Protein 3QZM (pdb70)

Organism: Staphylococcus aureus (strain N315) (NCBI:txid158879)

Secondary structure (DSSP, 8-state):
-EEEEEEEE-EEEEETTSSSBPGGGGGB-SSEEEEEETTEEEEEEEEESGGGEEEEEEE-TT--EE-EEEEEEETTTTEEEEEEEE-TT--EEEEEEEEEEGGGTEEEEEEEEEEESSPPPP--/-EEEEEEE-EEEEETTSSSBPGGGGGB-SSEEEEEETTEEEEEEEEETGGGEEEEEEE-TT--EE-EEEEEEETTTTEEEEEEEE-TT--EEEEEEEEEEGGGTEEEEEEEEEEESSPPPP--

Solvent-accessible surface area: 13813 Å² total; per-residue (Å²): 162,32,87,17,50,62,68,89,5,50,11,69,0,24,90,102,81,41,87,99,96,9,74,19,17,92,95,6,76,72,75,7,75,0,26,26,62,73,112,121,15,47,0,30,2,32,0,40,58,2,59,49,9,95,63,35,112,3,41,9,78,121,120,112,149,15,70,41,67,24,28,35,29,44,135,205,54,49,23,31,24,0,24,0,33,9,99,51,50,39,99,22,0,37,0,102,6,29,26,26,25,84,176,121,140,68,91,79,160,89,48,7,42,0,44,2,132,90,40,4,30,108,10,124,60,106,14,41,54,67,93,4,47,11,67,0,24,107,103,81,50,82,115,96,9,76,18,16,88,91,4,76,74,75,8,87,0,15,43,51,86,120,119,22,36,0,31,2,34,0,37,51,15,58,53,17,104,61,26,100,3,47,9,78,121,119,113,147,15,73,50,79,24,57,42,16,57,180,207,62,37,18,30,16,0,16,0,36,8,99,51,41,41,142,32,0,35,0,101,6,30,27,23,20,87,148,117,144,67,94,78,163,90,49,8,41,0,49,15,138,94,38,4,30,108,11,130

Radius of gyration: 20.54 Å; Cα contacts (8 Å, |Δi|>4): 642; chains: 2; bounding box: 51×28×54 Å

B-factor: mean 12.58, std 7.39, range [4.77, 62.65]

Foldse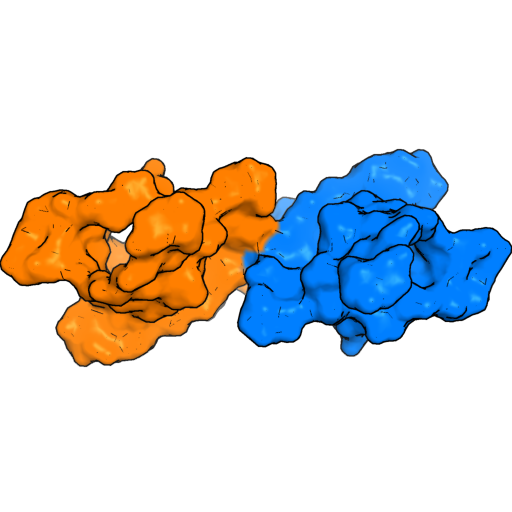ek 3Di:
DKDKDKDWWAKFKAAPPDRHGDPQRVQKDPDWMWMDMRNWIWTKIKGHLQVFWPDKWKAAPVRHGWDKDWPDCDVVRNMTIMITTDDFFGFKIWMWTWTADPVVRDTDIGIIMMGIPGTRHDDD/DDKDKDWWAKFKAAPPDRHGDPQRVQKDPTWMWMQDPNWIWTKIKGFLLVFFPDKWKAAPVRHTWDKDWDDQDPVRNMTIIITTDDFFGFKIKMWTWTDDPVVPDTDIGIIMMGIPGTRHDDD

InterPro domains:
  IPR006635 NEAT domain [PF05031] (62-177)
  IPR006635 NEAT domain [PS50978] (62-184)
  IPR006635 NEAT domain [SM00725] (62-184)
  IPR006635 NEAT domain [cd06920] (69-180)
  IPR019931 LPXTG cell wall anchor motif [PF00746] (306-349)
  IPR019931 LPXTG cell wall anchor motif [PS50847] (313-350)
  IPR037250 NEAT domain superfamily [G3DSA:2.60.40.1850] (63-188)
  IPR037250 NEAT domain superfamily [SSF158911] (56-190)
  IPR050436 Iron-regulated surface determinant protein A [PTHR37824] (59-348)

CATH classification: 2.60.40.1850

Structure (mmCIF, N/CA/C/O backbone):
data_3QZM
#
_entry.id   3QZM
#
_cell.length_a   52.490
_cell.length_b   51.760
_cell.length_c   55.690
_cell.angle_alpha   90.000
_cell.angle_beta   91.940
_cell.angle_gamma   90.000
#
_symmetry.space_group_name_H-M   'P 1 21 1'
#
loop_
_entity.id
_entity.type
_entity.pdbx_description
1 polymer 'Iron-regulated surface determinant protein A'
2 non-polymer 'PROTOPORPHYRIN IX CONTAINING FE'
3 non-polymer 'SULFATE ION'
4 non-polymer GLYCEROL
5 water water
#
loop_
_atom_site.group_PDB
_atom_site.id
_atom_site.type_symbol
_atom_site.label_atom_id
_atom_site.label_alt_id
_atom_site.label_comp_id
_atom_site.label_asym_id
_atom_site.label_entity_id
_atom_site.label_seq_id
_atom_site.pdbx_PDB_ins_code
_atom_site.Cartn_x
_atom_site.Cartn_y
_atom_site.Cartn_z
_atom_site.occupancy
_atom_site.B_iso_or_equiv
_atom_site.auth_seq_id
_atom_site.auth_comp_id
_atom_site.auth_asym_id
_atom_site.auth_atom_id
_atom_site.pdbx_PDB_model_num
ATOM 1 N N A MET A 1 4 ? 3.090 -3.729 -0.440 0.50 28.90 61 MET A N 1
ATOM 2 N N B MET A 1 4 ? 3.312 -3.996 -0.109 0.50 28.88 61 MET A N 1
ATOM 3 C CA A MET A 1 4 ? 2.393 -2.411 -0.398 0.50 29.00 61 MET A CA 1
ATOM 4 C CA B MET A 1 4 ? 2.748 -2.615 -0.145 0.50 29.04 61 MET A CA 1
ATOM 5 C C A MET A 1 4 ? 1.855 -2.078 0.992 0.50 28.41 61 MET A C 1
ATOM 6 C C B MET A 1 4 ? 2.235 -2.233 1.234 0.50 28.33 61 MET A C 1
ATOM 7 O O A MET A 1 4 ? 1.066 -2.846 1.549 0.50 28.85 61 MET A O 1
ATOM 8 O O B MET A 1 4 ? 1.807 -3.097 2.002 0.50 28.56 61 MET A O 1
ATOM 17 N N . SER A 1 5 ? 2.289 -0.941 1.545 1.00 27.45 62 SER A N 1
ATOM 18 C CA . SER A 1 5 ? 1.753 -0.428 2.812 1.00 26.53 62 SER A CA 1
ATOM 19 C C . SER A 1 5 ? 1.365 1.044 2.711 1.00 24.81 62 SER A C 1
ATOM 20 O O . SER A 1 5 ? 1.826 1.767 1.822 1.00 24.37 62 SER A O 1
ATOM 23 N N . GLN A 1 6 ? 0.509 1.488 3.625 1.00 23.22 63 GLN A N 1
ATOM 24 C CA . GLN A 1 6 ? 0.079 2.874 3.650 1.00 22.86 63 GLN A CA 1
ATOM 25 C C . GLN A 1 6 ? 0.237 3.369 5.072 1.00 20.77 63 GLN A C 1
ATOM 26 O O . GLN A 1 6 ? 0.031 2.601 6.018 1.00 21.46 63 GLN A O 1
ATOM 32 N N . ALA A 1 7 ? 0.598 4.639 5.215 1.00 19.86 64 ALA A N 1
ATOM 33 C CA . ALA A 1 7 ? 0.724 5.274 6.512 1.00 19.22 64 ALA A CA 1
ATOM 34 C C . ALA A 1 7 ? 0.104 6.652 6.478 1.00 19.21 64 ALA A C 1
ATOM 35 O O . ALA A 1 7 ? 0.203 7.363 5.479 1.00 20.06 64 ALA A O 1
ATOM 37 N N . THR A 1 8 ? -0.492 7.028 7.599 1.00 17.90 65 THR A N 1
ATOM 38 C CA . THR A 1 8 ? -1.141 8.322 7.784 1.00 17.98 65 THR A CA 1
ATOM 39 C C . THR A 1 8 ? -0.763 8.769 9.198 1.00 16.40 65 THR A C 1
ATOM 40 O O . THR A 1 8 ? -0.639 7.942 10.104 1.00 17.03 65 THR A O 1
ATOM 44 N N . SER A 1 9 ? -0.572 10.065 9.413 1.00 14.66 66 SER A N 1
ATOM 45 C CA . SER A 1 9 ? -0.305 10.545 10.766 1.00 14.96 66 SER A CA 1
ATOM 46 C C . SER A 1 9 ? -0.920 11.901 10.998 1.00 13.87 66 SER A C 1
ATOM 47 O O . SER A 1 9 ? -1.157 12.677 10.043 1.00 16.72 66 SER A O 1
ATOM 50 N N . GLN A 1 10 ? -1.135 12.226 12.270 1.00 13.53 67 GLN A N 1
ATOM 51 C CA . GLN A 1 10 ? -1.461 13.594 12.634 1.00 13.97 67 GLN A CA 1
ATOM 52 C C . GLN A 1 10 ? -1.068 13.851 14.064 1.00 11.48 67 GLN A C 1
ATOM 53 O O . GLN A 1 10 ? -0.895 12.919 14.850 1.00 11.29 67 GLN A O 1
ATOM 59 N N . PRO A 1 11 ? -0.912 15.130 14.411 1.00 10.80 68 PRO A N 1
ATOM 60 C CA . PRO A 1 11 ? -0.526 15.435 15.799 1.00 10.07 68 PRO A CA 1
ATOM 61 C C . PRO A 1 11 ? -1.609 15.047 16.790 1.00 9.58 68 PRO A C 1
ATOM 62 O O . PRO A 1 11 ? -2.810 15.060 16.463 1.00 10.78 68 PRO A O 1
ATOM 66 N N . ILE A 1 12 ? -1.199 14.721 18.010 1.00 9.02 69 ILE A N 1
ATOM 67 C CA . ILE A 1 12 ? -2.150 14.597 19.113 1.00 9.08 69 ILE A CA 1
ATOM 68 C C . ILE A 1 12 ? -1.446 15.085 20.351 1.00 9.22 69 ILE A C 1
ATOM 69 O O . ILE A 1 12 ? -0.347 14.629 20.679 1.00 11.31 69 ILE A O 1
ATOM 74 N N . ASN A 1 13 ? -2.071 16.014 21.036 1.00 8.87 70 ASN A N 1
ATOM 75 C CA . ASN A 1 13 ? -1.457 16.503 22.273 1.00 8.85 70 ASN A CA 1
ATOM 76 C C . ASN A 1 13 ? -1.944 15.683 23.452 1.00 7.53 70 ASN A C 1
ATOM 77 O O . ASN A 1 13 ? -2.856 14.841 23.351 1.00 8.25 70 ASN A O 1
ATOM 82 N N . PHE A 1 14 ? -1.260 15.871 24.574 1.00 6.26 71 PHE A N 1
ATOM 83 C CA . PHE A 1 14 ? -1.486 15.034 25.726 1.00 5.33 71 PHE A CA 1
ATOM 84 C C . PHE A 1 14 ? -0.927 15.732 26.938 1.00 5.35 71 PHE A C 1
ATOM 85 O O . PHE A 1 14 ? -0.103 16.651 26.848 1.00 6.08 71 PHE A O 1
ATOM 93 N N . GLN A 1 15 ? -1.342 15.260 28.115 1.00 6.17 72 GLN A N 1
ATOM 94 C CA . GLN A 1 15 ? -0.730 15.665 29.385 1.00 5.98 72 GLN A CA 1
ATOM 95 C C . GLN A 1 15 ? -0.568 14.433 30.262 1.00 5.34 72 GLN A C 1
ATOM 96 O O . GLN A 1 15 ? -1.538 13.707 30.491 1.00 6.63 72 GLN A O 1
ATOM 102 N N . VAL A 1 16 ? 0.628 14.258 30.801 1.00 5.50 73 VAL A N 1
ATOM 103 C CA . VAL A 1 16 ? 0.860 13.226 31.813 1.00 5.67 73 VAL A CA 1
ATOM 104 C C . VAL A 1 16 ? 0.504 13.780 33.167 1.00 5.16 73 VAL A C 1
ATOM 105 O O . V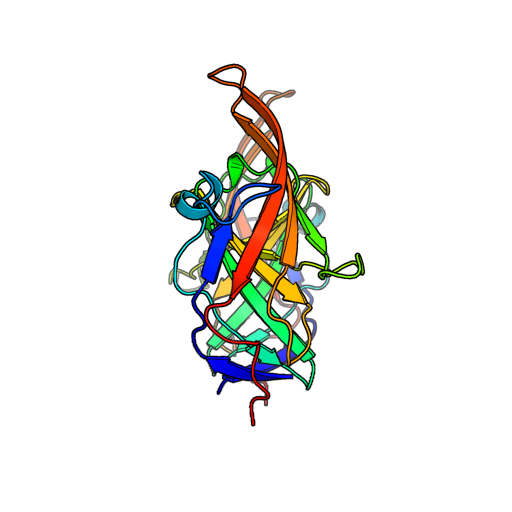AL A 1 16 ? 0.948 14.891 33.529 1.00 6.02 73 VAL A O 1
ATOM 109 N N . GLN A 1 17 ? -0.302 13.019 33.893 1.00 5.97 74 GLN A N 1
ATOM 110 C CA . GLN A 1 17 ? -0.865 13.416 35.167 1.00 5.99 74 GLN A CA 1
ATOM 111 C C . GLN A 1 17 ? -0.449 12.440 36.259 1.00 6.68 74 GLN A C 1
ATOM 112 O O . GLN A 1 17 ? -0.127 11.265 36.018 1.00 6.73 74 GLN A O 1
ATOM 118 N N . LYS A 1 18 ? -0.500 12.937 37.494 1.00 7.56 75 LYS A N 1
ATOM 119 C CA . LYS A 1 18 ? -0.050 12.190 38.663 1.00 7.73 75 LYS A CA 1
ATOM 120 C C . LYS A 1 18 ? -0.938 11.025 38.985 1.00 8.55 75 LYS A C 1
ATOM 121 O O . LYS A 1 18 ? -2.149 11.078 38.798 1.00 9.39 75 LYS A O 1
ATOM 127 N N . ASP A 1 19 ? -0.333 9.974 39.533 1.00 9.22 76 ASP A N 1
ATOM 128 C CA . ASP A 1 19 ? -1.145 8.847 39.995 1.00 10.31 76 ASP A CA 1
ATOM 129 C C . ASP A 1 19 ? -2.161 9.347 41.035 1.00 11.71 76 ASP A C 1
ATOM 130 O O . ASP A 1 19 ? -1.799 10.021 42.012 1.00 14.11 76 ASP A O 1
ATOM 135 N N . GLY A 1 20 ? -3.437 9.043 40.811 1.00 12.86 77 GLY A N 1
ATOM 136 C CA . GLY A 1 20 ? -4.483 9.344 41.793 1.00 15.11 77 GLY A CA 1
ATOM 137 C C . GLY A 1 20 ? -5.067 10.732 41.672 1.00 14.49 77 GLY A C 1
ATOM 138 O O . GLY A 1 20 ? -5.913 11.089 42.471 1.00 17.06 77 GLY A O 1
ATOM 139 N N . SER A 1 21 ? -4.631 11.538 40.700 1.00 13.98 78 SER A N 1
ATOM 140 C CA . SER A 1 21 ? -5.246 12.869 40.522 1.00 13.89 78 SER A CA 1
ATOM 141 C C . SER A 1 21 ? -5.165 13.325 39.083 1.00 12.30 78 SER A C 1
ATOM 142 O O . SER A 1 21 ? -4.636 12.627 38.228 1.00 13.25 78 SER A O 1
ATOM 145 N N A SER A 1 22 ? -5.669 14.516 38.823 0.50 11.68 79 SER A N 1
ATOM 146 N N B SER A 1 22 ? -5.746 14.481 38.798 0.50 12.08 79 SER A N 1
ATOM 147 C CA A SER A 1 22 ? -5.469 15.144 37.537 0.50 11.22 79 SER A CA 1
ATOM 148 C CA B SER A 1 22 ? -5.770 15.056 37.454 0.50 12.02 79 SER A CA 1
ATOM 149 C C A SER A 1 22 ? -4.328 16.148 37.530 0.50 10.02 79 SER A C 1
ATOM 150 C C B SER A 1 22 ? -4.676 16.100 37.273 0.50 10.74 79 SER A C 1
ATOM 151 O O A SER A 1 22 ? -4.122 16.793 36.500 0.50 9.44 79 SER A O 1
ATOM 152 O O B SER A 1 22 ? -4.565 16.740 36.226 0.50 11.43 79 SER A O 1
ATOM 157 N N A GLU A 1 23 ? -3.572 16.299 38.629 0.60 10.01 80 GLU A N 1
ATOM 158 N N B GLU A 1 23 ? -3.871 16.290 38.316 0.40 9.71 80 GLU A N 1
ATOM 159 C CA A GLU A 1 23 ? -2.477 17.264 38.612 0.60 10.74 80 GLU A CA 1
ATOM 160 C CA B GLU A 1 23 ? -2.789 17.281 38.310 0.40 9.10 80 GLU A CA 1
ATOM 161 C C A GLU A 1 23 ? -1.464 16.850 37.539 0.60 9.27 80 GLU A C 1
ATOM 162 C C B GLU A 1 23 ? -1.618 16.854 37.408 0.40 8.46 80 GLU A C 1
ATOM 163 O O A GLU A 1 23 ? -1.188 15.667 37.354 0.60 8.74 80 GLU A O 1
ATOM 164 O O B GLU A 1 23 ? -1.351 15.665 37.267 0.40 8.48 80 GLU A O 1
ATOM 175 N N . LYS A 1 24 ? -0.885 17.824 36.854 1.00 9.47 81 LYS A N 1
ATOM 176 C CA . LYS A 1 24 ? 0.243 17.539 35.961 1.00 9.06 81 LYS A CA 1
ATOM 177 C C . LYS A 1 24 ? 1.349 16.818 36.711 1.00 7.95 81 LYS A C 1
ATOM 178 O O . LYS A 1 24 ? 1.728 17.199 37.829 1.00 9.67 81 LYS A O 1
ATOM 184 N N . SER A 1 25 ? 1.902 15.790 36.079 1.00 7.01 82 SER A N 1
ATOM 185 C CA . SER A 1 25 ? 3.069 15.075 36.609 1.00 6.75 82 SER A CA 1
ATOM 186 C C . SER A 1 25 ? 4.362 15.734 36.148 1.00 6.47 82 SER A C 1
ATOM 187 O O . SER A 1 25 ? 4.456 16.268 35.000 1.00 6.36 82 SER A O 1
ATOM 190 N N . ALA A 1 26 ? 5.399 15.570 36.955 1.00 6.68 83 ALA A N 1
ATOM 191 C CA . ALA A 1 26 ? 6.766 15.964 36.547 1.00 7.53 83 ALA A CA 1
ATOM 192 C C . ALA A 1 26 ? 7.124 15.236 35.244 1.00 6.51 83 ALA A C 1
ATOM 193 O O . ALA A 1 26 ? 7.885 15.770 34.420 1.00 6.73 83 ALA A O 1
ATOM 195 N N . MET A 1 27 ? 6.600 14.024 35.033 1.00 5.87 84 MET A N 1
ATOM 196 C CA . MET A 1 27 ? 6.900 13.293 33.811 1.00 5.72 84 MET A CA 1
ATOM 197 C C . MET A 1 27 ? 6.501 14.079 32.549 1.00 5.32 84 MET A C 1
ATOM 198 O O . MET A 1 27 ? 7.136 13.959 31.509 1.00 5.79 84 MET A O 1
ATOM 203 N N . ASP A 1 28 ? 5.438 14.894 32.629 1.00 5.28 85 ASP A N 1
ATOM 204 C CA . ASP A 1 28 ? 5.018 15.641 31.433 1.00 5.10 85 ASP A CA 1
ATOM 205 C C . ASP A 1 28 ? 6.138 16.561 30.946 1.00 5.09 85 ASP A C 1
ATOM 206 O O . ASP A 1 28 ? 6.232 16.845 29.756 1.00 6.14 85 ASP A O 1
ATOM 211 N N . ASP A 1 29 ? 6.970 17.056 31.869 1.00 5.22 86 ASP A N 1
ATOM 212 C CA . ASP A 1 29 ? 8.005 17.992 31.507 1.00 5.85 86 ASP A CA 1
ATOM 213 C C . ASP A 1 29 ? 9.154 17.341 30.751 1.00 6.56 86 ASP A C 1
ATOM 214 O O . ASP A 1 29 ? 9.983 18.039 30.166 1.00 8.40 86 ASP A O 1
ATOM 219 N N . TYR A 1 30 ? 9.204 16.006 30.770 1.00 6.14 87 TYR A N 1
ATOM 220 C CA . TYR A 1 30 ? 10.290 15.248 30.157 1.00 6.33 87 TYR A CA 1
ATOM 221 C C . TYR A 1 30 ? 9.873 14.586 28.846 1.00 6.59 87 TYR A C 1
ATOM 222 O O . TYR A 1 30 ? 10.594 13.708 28.358 1.00 7.64 87 TYR A O 1
ATOM 231 N N . MET A 1 31 ? 8.728 15.003 28.282 1.00 6.58 88 MET A N 1
ATOM 232 C CA . MET A 1 31 ? 8.278 14.477 26.996 1.00 6.83 88 MET A CA 1
ATOM 233 C C . MET A 1 31 ? 7.995 15.635 26.071 1.00 6.38 88 MET A C 1
ATOM 234 O O . MET A 1 31 ? 7.541 16.698 26.506 1.00 7.68 88 MET A O 1
ATOM 239 N N . GLN A 1 32 ? 8.247 15.452 24.777 1.00 6.24 89 GLN A N 1
ATOM 240 C CA . GLN A 1 32 ? 7.943 16.510 23.811 1.00 6.40 89 GLN A CA 1
ATOM 241 C C . GLN A 1 32 ? 6.443 16.582 23.530 1.00 5.71 89 GLN A C 1
ATOM 242 O O . GLN A 1 32 ? 5.729 15.605 23.669 1.00 7.02 89 GLN A O 1
ATOM 248 N N . HIS A 1 33 ? 5.951 17.770 23.192 1.00 5.72 90 HIS A N 1
ATOM 249 C CA . HIS A 1 33 ? 4.549 17.960 22.890 1.00 6.11 90 HIS A CA 1
ATOM 250 C C . HIS A 1 33 ? 4.415 18.727 21.597 1.00 6.56 90 HIS A C 1
ATOM 251 O O . HIS A 1 33 ? 5.220 19.625 21.349 1.00 7.43 90 HIS A O 1
ATOM 258 N N . PRO A 1 34 ? 3.355 18.490 20.823 1.00 6.64 91 PRO A N 1
ATOM 259 C CA . PRO A 1 34 ? 2.440 17.359 20.923 1.00 6.92 91 PRO A CA 1
ATOM 260 C C . PRO A 1 34 ? 3.143 16.075 20.518 1.00 7.03 91 PRO A C 1
ATOM 261 O O . PRO A 1 34 ? 4.270 16.097 20.086 1.00 7.92 91 PRO A O 1
ATOM 265 N N . GLY A 1 35 ? 2.449 14.965 20.712 1.00 7.14 92 GLY A N 1
ATOM 266 C CA . GLY A 1 35 ? 2.853 13.692 20.128 1.00 7.90 92 GLY A CA 1
ATOM 267 C C . GLY A 1 35 ? 2.182 13.523 18.783 1.00 7.49 92 GLY A C 1
ATOM 268 O O . GLY A 1 35 ? 1.727 14.480 18.147 1.00 8.07 92 GLY A O 1
ATOM 269 N N A LYS A 1 36 ? 2.083 12.273 18.356 0.50 7.80 93 LYS A N 1
ATOM 270 N N B LYS A 1 36 ? 2.158 12.284 18.306 0.50 7.72 93 LYS A N 1
ATOM 271 C CA A LYS A 1 36 ? 1.651 11.968 16.996 0.50 8.47 93 LYS A CA 1
ATOM 272 C CA B LYS A 1 36 ? 1.556 11.970 17.004 0.50 8.17 93 LYS A CA 1
ATOM 273 C C A LYS A 1 36 ? 0.879 10.653 16.992 0.50 7.88 93 LYS A C 1
ATOM 274 C C B LYS A 1 36 ? 0.749 10.693 17.134 0.50 7.40 93 LYS A C 1
ATOM 275 O O A LYS A 1 36 ? 1.274 9.695 17.669 0.50 8.25 93 LYS A O 1
ATOM 276 O O B LYS A 1 36 ? 1.076 9.824 17.956 0.50 7.39 93 LYS A O 1
ATOM 287 N N A VAL A 1 37 ? -0.230 10.609 16.258 0.50 7.89 94 VAL A N 1
ATOM 288 N N B VAL A 1 37 ? -0.301 10.580 16.327 0.50 7.22 94 VAL A N 1
ATOM 289 C CA A VAL A 1 37 ? -0.913 9.353 15.971 0.50 8.62 94 VAL A CA 1
ATOM 290 C CA B VAL A 1 37 ? -0.938 9.297 16.080 0.50 7.87 94 VAL A CA 1
ATOM 291 C C A VAL A 1 37 ? -0.453 8.898 14.610 0.50 8.52 94 VAL A C 1
ATOM 292 C C B VAL A 1 37 ? -0.568 8.866 14.652 0.50 8.02 94 VAL A C 1
ATOM 293 O O A VAL A 1 37 ? -0.403 9.693 13.668 0.50 9.30 94 VAL A O 1
ATOM 294 O O B VAL A 1 37 ? -0.673 9.662 13.709 0.50 8.86 94 VAL A O 1
ATOM 301 N N . ILE A 1 38 ? -0.094 7.624 14.512 1.00 8.82 95 ILE A N 1
ATOM 302 C CA . ILE A 1 38 ? 0.284 7.038 13.228 1.00 10.21 95 ILE A CA 1
ATOM 303 C C . ILE A 1 38 ? -0.591 5.849 12.967 1.00 10.10 95 ILE A C 1
ATOM 304 O O . ILE A 1 38 ? -0.822 5.031 13.837 1.00 10.93 95 ILE A O 1
ATOM 309 N N . LYS A 1 39 ? -1.075 5.749 11.739 1.00 11.92 96 LYS A N 1
ATOM 310 C CA . LYS A 1 39 ? -1.701 4.538 11.274 1.00 13.44 96 LYS A CA 1
ATOM 311 C C . LYS A 1 39 ? -0.811 3.975 10.182 1.00 14.35 96 LYS A C 1
ATOM 312 O O . LYS A 1 39 ? -0.578 4.623 9.164 1.00 15.69 96 LYS A O 1
ATOM 318 N N . GLN A 1 40 ? -0.339 2.748 10.374 1.00 14.96 97 GLN A N 1
ATOM 319 C CA . GLN A 1 40 ? 0.488 2.075 9.380 1.00 18.22 97 GLN A CA 1
ATOM 320 C C . GLN A 1 40 ? -0.163 0.734 9.141 1.00 19.06 97 GLN A C 1
ATOM 321 O O . GLN A 1 40 ? -0.278 -0.085 10.064 1.00 19.14 97 GLN A O 1
ATOM 327 N N . ASN A 1 41 ? -0.604 0.507 7.904 1.00 21.37 98 ASN A N 1
ATOM 328 C CA . ASN A 1 41 ? -1.347 -0.714 7.561 1.00 24.41 98 ASN A CA 1
ATOM 329 C C . ASN A 1 41 ? -2.341 -1.153 8.604 1.00 23.81 98 ASN A C 1
ATOM 330 O O . ASN A 1 41 ? -2.258 -2.286 9.135 1.00 25.64 98 ASN A O 1
ATOM 335 N N A ASN A 1 42 ? -3.311 -0.273 8.843 0.50 23.51 99 ASN A N 1
ATOM 336 N N B ASN A 1 42 ? -3.295 -0.280 8.894 0.50 23.36 99 ASN A N 1
ATOM 337 C CA A ASN A 1 42 ? -4.378 -0.466 9.834 0.50 22.80 99 ASN A CA 1
ATOM 338 C CA B ASN A 1 42 ? -4.400 -0.641 9.774 0.50 22.43 99 ASN A CA 1
ATOM 339 C C A ASN A 1 42 ? -3.928 -0.970 11.218 0.50 20.70 99 ASN A C 1
ATOM 340 C C B ASN A 1 42 ? -4.041 -0.720 11.285 0.50 20.43 99 ASN A C 1
ATOM 341 O O A ASN A 1 42 ? -4.597 -1.778 11.857 0.50 21.58 99 ASN A O 1
ATOM 342 O O B ASN A 1 42 ? -4.937 -0.944 12.113 0.50 21.58 99 ASN A O 1
ATOM 351 N N . LYS A 1 43 ? -2.763 -0.499 11.647 1.00 18.30 100 LYS A N 1
ATOM 352 C CA . LYS A 1 43 ? -2.334 -0.576 13.063 1.00 14.87 100 LYS A CA 1
ATOM 353 C C . LYS A 1 43 ? -2.061 0.844 13.505 1.00 12.27 100 LYS A C 1
ATOM 354 O O . LYS A 1 43 ? -1.443 1.622 12.772 1.00 13.60 100 LYS A O 1
ATOM 360 N N . TYR A 1 44 ? -2.503 1.166 14.708 1.00 9.59 101 TYR A N 1
ATOM 361 C CA . TYR A 1 44 ? -2.377 2.522 15.259 1.00 8.38 101 TYR A CA 1
ATOM 362 C C . TYR A 1 44 ? -1.287 2.567 16.310 1.00 7.88 101 TYR A C 1
ATOM 363 O O . TYR A 1 44 ? -1.152 1.660 17.156 1.00 8.64 101 TYR A O 1
ATOM 372 N N . TYR A 1 45 ? -0.576 3.681 16.341 1.00 7.17 102 TYR A N 1
ATOM 373 C CA . TYR A 1 45 ? 0.459 3.935 17.329 1.00 7.58 102 TYR A CA 1
ATOM 374 C C . TYR A 1 45 ? 0.357 5.369 17.810 1.00 6.44 102 TYR A C 1
ATOM 375 O O . TYR A 1 45 ? 0.008 6.280 17.059 1.00 8.26 102 TYR A O 1
ATOM 384 N N . PHE A 1 46 ? 0.688 5.575 19.086 1.00 6.50 103 PHE A N 1
ATOM 385 C CA . PHE A 1 46 ? 0.978 6.908 19.620 1.00 6.67 103 PHE A CA 1
ATOM 386 C C . PHE A 1 46 ? 2.497 7.030 19.667 1.00 5.53 103 PHE A C 1
ATOM 387 O O . PHE A 1 46 ? 3.179 6.218 20.300 1.00 6.73 103 PHE A O 1
ATOM 395 N N . GLN A 1 47 ? 3.023 8.024 18.964 1.00 5.78 104 GLN A N 1
ATOM 396 C CA . GLN A 1 47 ? 4.463 8.250 18.898 1.00 6.06 104 GLN A CA 1
ATOM 397 C C . GLN A 1 47 ? 4.802 9.442 19.755 1.00 6.66 104 GLN A C 1
ATOM 398 O O . GLN A 1 47 ? 4.184 10.521 19.641 1.00 7.29 104 GLN A O 1
ATOM 404 N N . THR A 1 48 ? 5.798 9.275 20.622 1.00 6.09 105 THR A N 1
ATOM 405 C CA . THR A 1 48 ? 6.195 10.334 21.529 1.00 7.18 105 THR A CA 1
ATOM 406 C C . THR A 1 48 ? 7.716 10.327 21.677 1.00 5.85 105 THR A C 1
ATOM 407 O O . THR A 1 48 ? 8.366 9.324 21.394 1.00 6.83 105 THR A O 1
ATOM 411 N N . VAL A 1 49 ? 8.267 11.472 22.092 1.00 6.63 106 VAL A N 1
ATOM 412 C CA . VAL A 1 49 ? 9.708 11.621 22.252 1.00 6.78 106 VAL A CA 1
ATOM 413 C C . VAL A 1 49 ? 10.028 11.911 23.707 1.00 6.14 106 VAL A C 1
ATOM 414 O O . VAL A 1 49 ? 9.538 12.873 24.283 1.00 7.03 106 VAL A O 1
ATOM 418 N N . LEU A 1 50 ? 10.863 11.046 24.272 1.00 6.09 107 LEU A N 1
ATOM 419 C CA . LEU A 1 50 ? 11.373 11.168 25.628 1.00 6.62 107 LEU A CA 1
ATOM 420 C C . LEU A 1 50 ? 12.604 12.062 25.618 1.00 6.48 107 LEU A C 1
ATOM 421 O O . LEU A 1 50 ? 13.561 11.785 24.897 1.00 7.70 107 LEU A O 1
ATOM 426 N N . ASN A 1 51 ? 12.582 13.117 26.430 1.00 6.42 108 ASN A N 1
ATOM 427 C CA . ASN A 1 51 ? 13.756 13.941 26.636 1.00 6.57 108 ASN A CA 1
ATOM 428 C C . ASN A 1 51 ? 14.589 13.394 27.788 1.00 6.28 108 ASN A C 1
ATOM 429 O O . ASN A 1 51 ? 14.067 12.678 28.661 1.00 6.79 108 ASN A O 1
ATOM 434 N N . ASN A 1 52 ? 15.860 13.791 27.849 1.00 7.25 109 ASN A N 1
ATOM 435 C CA . ASN A 1 52 ? 16.769 13.213 28.867 1.00 6.99 109 ASN A CA 1
ATOM 436 C C . ASN A 1 52 ? 16.611 11.688 28.868 1.00 6.84 109 ASN A C 1
ATOM 437 O O . ASN A 1 52 ? 16.445 11.038 29.915 1.00 7.36 109 ASN A O 1
ATOM 442 N N . ALA A 1 53 ? 16.695 11.121 27.655 1.00 7.10 110 ALA A N 1
ATOM 443 C CA . ALA A 1 53 ? 16.385 9.719 27.453 1.00 7.28 110 ALA A CA 1
ATOM 444 C C . ALA A 1 53 ? 17.211 8.797 28.318 1.00 7.09 110 ALA A C 1
ATOM 445 O O . ALA A 1 53 ? 16.711 7.758 28.713 1.00 7.19 110 ALA A O 1
ATOM 447 N N . SER A 1 54 ? 18.461 9.145 28.612 1.00 7.51 111 SER A N 1
ATOM 448 C CA . SER A 1 54 ? 19.285 8.246 29.412 1.00 8.15 111 SER A CA 1
ATOM 449 C C . SER A 1 54 ? 18.699 7.991 30.806 1.00 7.65 111 SER A C 1
ATOM 450 O O . SER A 1 54 ? 19.059 6.993 31.429 1.00 9.65 111 SER A O 1
ATOM 453 N N . PHE A 1 55 ? 17.832 8.876 31.316 1.00 7.29 112 PHE A N 1
ATOM 454 C CA . PHE A 1 55 ? 17.232 8.690 32.626 1.00 7.03 112 PHE A CA 1
ATOM 455 C C . PHE A 1 55 ? 16.085 7.691 32.575 1.00 7.11 112 PHE A C 1
ATOM 456 O O . PHE A 1 55 ? 15.682 7.179 33.630 1.00 8.21 112 PHE A O 1
ATOM 464 N N . TRP A 1 56 ? 15.507 7.453 31.392 1.00 7.09 113 TRP A N 1
ATOM 465 C CA . TRP A 1 56 ? 14.333 6.606 31.295 1.00 7.69 113 TRP A CA 1
ATOM 466 C C . TRP A 1 56 ? 14.849 5.191 31.098 1.00 7.97 113 TRP A C 1
ATOM 467 O O . TRP A 1 56 ? 15.247 4.786 29.996 1.00 10.83 113 TRP A O 1
ATOM 478 N N A LYS A 1 57 ? 14.857 4.414 32.176 0.50 8.12 114 LYS A N 1
ATOM 479 N N B LYS A 1 57 ? 14.882 4.439 32.189 0.50 8.31 114 LYS A N 1
ATOM 480 C CA A LYS A 1 57 ? 15.416 3.051 32.101 0.50 8.93 114 LYS A CA 1
ATOM 481 C CA B LYS A 1 57 ? 15.423 3.086 32.108 0.50 9.46 114 LYS A CA 1
ATOM 482 C C A LYS A 1 57 ? 14.415 1.969 31.728 0.50 9.89 114 LYS A C 1
ATOM 483 C C B LYS A 1 57 ? 14.400 2.100 31.569 0.50 10.05 114 LYS A C 1
ATOM 484 O O A LYS A 1 57 ? 14.791 0.918 31.205 0.50 11.24 114 LYS A O 1
ATOM 485 O O B LYS A 1 57 ? 14.699 1.348 30.638 0.50 10.79 114 LYS A O 1
ATOM 496 N N A GLU A 1 58 ? 13.149 2.203 32.025 0.50 9.30 115 GLU A N 1
ATOM 497 N N B GLU A 1 58 ? 13.201 2.108 32.146 0.50 9.72 115 GLU A N 1
ATOM 498 C CA A GLU A 1 58 ? 12.090 1.271 31.656 0.50 9.66 115 GLU A CA 1
ATOM 499 C CA B GLU A 1 58 ? 12.099 1.249 31.697 0.50 10.07 115 GLU A CA 1
ATOM 500 C C A GLU A 1 58 ? 10.824 2.081 31.575 0.50 9.16 115 GLU A C 1
ATOM 501 C C B GLU A 1 58 ? 10.831 2.083 31.576 0.50 9.35 115 GLU A C 1
ATOM 502 O O A GLU A 1 58 ? 10.644 3.041 32.327 0.50 9.09 115 GLU A O 1
ATOM 503 O O B GLU A 1 58 ? 10.657 3.063 32.308 0.50 9.23 115 GLU A O 1
ATOM 514 N N . TYR A 1 59 ? 9.936 1.692 30.664 1.00 9.54 116 TYR A N 1
ATOM 515 C CA . TYR A 1 59 ? 8.700 2.447 30.468 1.00 11.11 116 TYR A CA 1
ATOM 516 C C . TYR A 1 59 ? 7.702 1.507 29.832 1.00 11.34 116 TYR A C 1
ATOM 517 O O . TYR A 1 59 ? 7.904 1.070 28.701 1.00 15.53 116 TYR A O 1
ATOM 526 N N A LYS A 1 60 ? 6.660 1.160 30.561 0.60 9.71 117 LYS A N 1
ATOM 527 N N B LYS A 1 60 ? 6.651 1.192 30.573 0.40 10.02 117 LYS A N 1
ATOM 528 C CA A LYS A 1 60 ? 5.623 0.259 30.069 0.60 9.58 117 LYS A CA 1
ATOM 529 C CA B LYS A 1 60 ? 5.616 0.249 30.167 0.40 9.27 117 LYS A CA 1
ATOM 530 C C A LYS A 1 60 ? 4.323 1.025 30.056 0.60 8.06 117 LYS A C 1
ATOM 531 C C B LYS A 1 60 ? 4.300 1.009 30.089 0.40 8.13 117 LYS A C 1
ATOM 532 O O A LYS A 1 60 ? 4.080 1.897 30.914 0.60 8.95 117 LYS A O 1
ATOM 533 O O B LYS A 1 60 ? 4.029 1.875 30.936 0.40 8.82 117 LYS A O 1
ATOM 544 N N . PHE A 1 61 ? 3.488 0.698 29.082 1.00 6.73 118 PHE A N 1
ATOM 545 C CA . PHE A 1 61 ? 2.204 1.356 28.889 1.00 6.70 118 PHE A CA 1
ATOM 546 C C . PHE A 1 61 ? 1.069 0.363 28.879 1.00 6.00 118 PHE A C 1
ATOM 547 O O . PHE A 1 61 ? 1.237 -0.787 28.439 1.00 7.02 118 PHE A O 1
ATOM 555 N N . TYR A 1 62 ? -0.081 0.8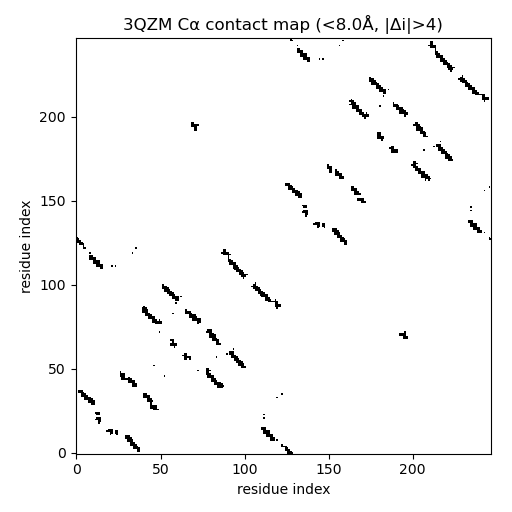05 29.390 1.00 6.55 119 TYR A N 1
ATOM 556 C CA . TYR A 1 62 ? -1.267 -0.021 29.534 1.00 6.76 119 TYR A CA 1
ATOM 557 C C . TYR A 1 62 ? -2.466 0.832 29.202 1.00 6.14 119 TYR A C 1
ATOM 558 O O . TYR A 1 62 ? -2.422 2.061 29.347 1.00 7.84 119 TYR A O 1
ATOM 567 N N . ASN A 1 63 ? -3.563 0.217 28.774 1.00 7.06 120 ASN A N 1
ATOM 568 C CA . ASN A 1 63 ? -4.809 0.982 28.669 1.00 7.83 120 ASN A CA 1
ATOM 569 C C . ASN A 1 63 ? -5.503 1.036 30.011 1.00 7.97 120 ASN A C 1
ATOM 570 O O . ASN A 1 63 ? -4.995 0.463 30.994 1.00 8.17 120 ASN A O 1
ATOM 575 N N . ALA A 1 64 ? -6.657 1.689 30.077 1.00 8.72 121 ALA A N 1
ATOM 576 C CA . ALA A 1 64 ? -7.338 1.892 31.337 1.00 9.92 121 ALA A CA 1
ATOM 577 C C . ALA A 1 64 ? -7.895 0.595 31.899 1.00 10.28 121 ALA A C 1
ATOM 578 O O . ALA A 1 64 ? -8.201 0.507 33.077 1.00 13.13 121 ALA A O 1
ATOM 580 N N . ASN A 1 65 ? -8.023 -0.434 31.063 1.00 8.56 122 ASN A N 1
ATOM 581 C CA . ASN A 1 65 ? -8.438 -1.770 31.504 1.00 9.02 122 ASN A CA 1
ATOM 582 C C . ASN A 1 65 ? -7.270 -2.704 31.753 1.00 7.59 122 ASN A C 1
ATOM 583 O O . ASN A 1 65 ? -7.448 -3.919 31.862 1.00 9.21 122 ASN A O 1
ATOM 588 N N . ASN A 1 66 ? -6.069 -2.129 31.820 1.00 7.18 123 ASN A N 1
ATOM 589 C CA . ASN A 1 66 ? -4.846 -2.853 32.164 1.00 7.01 123 ASN A CA 1
ATOM 590 C C . ASN A 1 66 ? -4.304 -3.743 31.058 1.00 6.02 123 ASN A C 1
ATOM 591 O O . ASN A 1 66 ? -3.384 -4.519 31.296 1.00 7.00 123 ASN A O 1
ATOM 596 N N . GLN A 1 67 ? -4.845 -3.653 29.834 1.00 5.63 124 GLN A N 1
ATOM 597 C CA . GLN A 1 67 ? -4.209 -4.361 28.721 1.00 6.39 124 GLN A CA 1
ATOM 598 C C . GLN A 1 67 ? -2.828 -3.768 28.479 1.00 5.86 124 GLN A C 1
ATOM 599 O O . GLN A 1 67 ? -2.618 -2.560 28.588 1.00 6.72 124 GLN A O 1
ATOM 605 N N . GLU A 1 68 ? -1.888 -4.631 28.113 1.00 6.17 125 GLU A N 1
ATOM 606 C CA . GLU A 1 68 ? -0.537 -4.208 27.779 1.00 6.02 125 GLU A CA 1
ATOM 607 C C . GLU A 1 68 ? -0.497 -3.570 26.398 1.00 6.32 125 GLU A C 1
ATOM 608 O O . GLU A 1 68 ? -1.162 -4.047 25.460 1.00 6.99 125 GLU A O 1
ATOM 614 N N . LEU A 1 69 ? 0.306 -2.532 26.238 1.00 6.63 126 LEU A N 1
ATOM 615 C CA . LEU A 1 69 ? 0.437 -1.838 24.935 1.00 6.76 126 LEU A CA 1
ATOM 616 C C . LEU A 1 69 ? 1.879 -1.938 24.506 1.00 7.59 126 LEU A C 1
ATOM 617 O O . LEU A 1 69 ? 2.780 -1.341 25.119 1.00 9.66 126 LEU A O 1
ATOM 622 N N . ALA A 1 70 ? 2.138 -2.687 23.443 1.00 8.10 127 ALA A N 1
ATOM 623 C CA . ALA A 1 70 ? 3.522 -2.898 23.015 1.00 9.82 127 ALA A CA 1
ATOM 624 C C . ALA A 1 70 ? 4.192 -1.575 22.681 1.00 7.88 127 ALA A C 1
ATOM 625 O O . ALA A 1 70 ? 3.628 -0.727 21.970 1.00 7.90 127 ALA A O 1
ATOM 627 N N A THR A 1 71 ? 5.422 -1.428 23.143 0.60 7.08 128 THR A N 1
ATOM 628 N N B THR A 1 71 ? 5.422 -1.418 23.163 0.40 8.05 128 THR A N 1
ATOM 629 C CA A THR A 1 71 ? 6.153 -0.205 22.947 0.60 7.01 128 THR A CA 1
ATOM 630 C CA B THR A 1 71 ? 6.260 -0.300 22.763 0.40 8.76 128 THR A CA 1
ATOM 631 C C A THR A 1 71 ? 7.436 -0.558 22.221 0.60 6.72 128 THR A C 1
ATOM 632 C C B THR A 1 71 ? 7.356 -0.772 21.820 0.40 8.22 128 THR A C 1
ATOM 633 O O A THR A 1 71 ? 8.212 -1.400 22.670 0.60 7.93 128 THR A O 1
ATOM 634 O O B THR A 1 71 ? 7.865 -1.917 21.897 0.40 9.32 128 THR A O 1
ATOM 641 N N A THR A 1 72 ? 7.660 0.133 21.110 0.60 6.63 129 THR A N 1
ATOM 642 N N B THR A 1 72 ? 7.714 0.138 20.927 0.40 8.23 129 THR A N 1
ATOM 643 C CA A THR A 1 72 ? 8.878 -0.061 20.322 0.60 7.77 129 THR 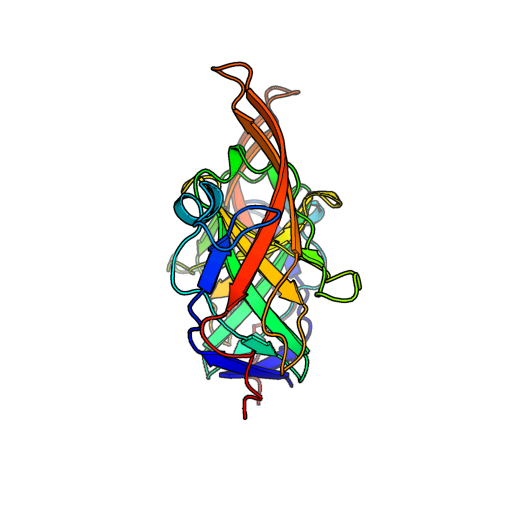A CA 1
ATOM 644 C CA B THR A 1 72 ? 8.798 -0.077 19.985 0.40 8.43 129 THR A CA 1
ATOM 645 C C A THR A 1 72 ? 9.659 1.248 20.282 0.60 6.81 129 THR A C 1
ATOM 646 C C B THR A 1 72 ? 9.619 1.223 19.932 0.40 7.88 129 THR A C 1
ATOM 647 O O A THR A 1 72 ? 9.104 2.329 20.485 0.60 6.71 129 THR A O 1
ATOM 648 O O B THR A 1 72 ? 9.031 2.296 19.807 0.40 7.65 129 THR A O 1
ATOM 655 N N . VAL A 1 73 ? 10.948 1.134 20.034 1.00 7.60 130 VAL A N 1
ATOM 656 C CA . VAL A 1 73 ? 11.794 2.305 19.929 1.00 7.25 130 VAL A CA 1
ATOM 657 C C . VAL A 1 73 ? 12.094 2.592 18.464 1.00 6.49 130 VAL A C 1
ATOM 658 O O . VAL A 1 73 ? 12.674 1.758 17.769 1.00 8.04 130 VAL A O 1
ATOM 662 N N . VAL A 1 74 ? 11.637 3.730 17.988 1.00 6.72 131 VAL A N 1
ATOM 663 C CA . VAL A 1 74 ? 11.915 4.183 16.652 1.00 7.09 131 VAL A CA 1
ATOM 664 C C . VAL A 1 74 ? 13.356 4.665 16.530 1.00 6.66 131 VAL A C 1
ATOM 665 O O . VAL A 1 74 ? 14.039 4.347 15.555 1.00 8.18 131 VAL A O 1
ATOM 669 N N . ASN A 1 75 ? 13.802 5.442 17.521 1.00 6.37 132 ASN A N 1
ATOM 670 C CA . ASN A 1 75 ? 15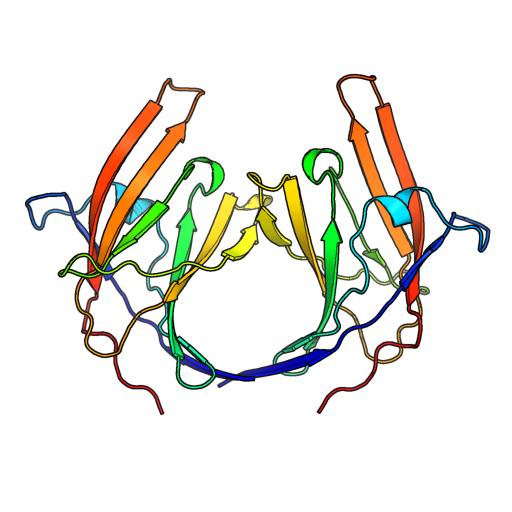.117 6.049 17.429 1.00 7.35 132 ASN A CA 1
ATOM 671 C C . ASN A 1 75 ? 15.612 6.391 18.828 1.00 6.54 132 ASN A C 1
ATOM 672 O O . ASN A 1 75 ? 15.071 7.268 19.477 1.00 8.02 132 ASN A O 1
ATOM 677 N N . ASP A 1 76 ? 16.622 5.660 19.288 1.00 6.53 133 ASP A N 1
ATOM 678 C CA . ASP A 1 76 ? 17.332 5.982 20.505 1.00 7.32 133 ASP A CA 1
ATOM 679 C C . ASP A 1 76 ? 18.480 6.910 20.090 1.00 7.35 133 ASP A C 1
ATOM 680 O O . ASP A 1 76 ? 19.537 6.456 19.652 1.00 8.35 133 ASP A O 1
ATOM 685 N N . ASN A 1 77 ? 18.204 8.211 20.158 1.00 7.52 134 ASN A N 1
ATOM 686 C CA . ASN A 1 77 ? 19.110 9.218 19.602 1.00 8.37 134 ASN A CA 1
ATOM 687 C C . ASN A 1 77 ? 20.091 9.651 20.688 1.00 8.36 134 ASN A C 1
ATOM 688 O O . ASN A 1 77 ? 19.797 10.535 21.498 1.00 8.82 134 ASN A O 1
ATOM 693 N N . LYS A 1 78 ? 21.236 8.986 20.732 1.00 10.05 135 LYS A N 1
ATOM 694 C CA . LYS A 1 78 ? 22.166 9.200 21.817 1.00 11.64 135 LYS A CA 1
ATOM 695 C C . LYS A 1 78 ? 22.827 10.571 21.736 1.00 11.97 135 LYS A C 1
ATOM 696 O O . LYS A 1 78 ? 23.106 11.176 22.768 1.00 13.30 135 LYS A O 1
ATOM 702 N N . LYS A 1 79 ? 23.019 11.105 20.534 1.00 12.69 136 LYS A N 1
ATOM 703 C CA . LYS A 1 79 ? 23.597 12.448 20.364 1.00 14.25 136 LYS A CA 1
ATOM 704 C C . LYS A 1 79 ? 22.682 13.509 20.944 1.00 13.54 136 LYS A C 1
ATOM 705 O O . LYS A 1 79 ? 23.150 14.413 21.624 1.00 15.08 136 LYS A O 1
ATOM 711 N N . ALA A 1 80 ? 21.383 13.403 20.664 1.00 11.30 137 ALA A N 1
ATOM 712 C CA . ALA A 1 80 ? 20.406 14.351 21.187 1.00 11.39 137 ALA A CA 1
ATOM 713 C C . ALA A 1 80 ? 19.966 14.012 22.593 1.00 9.89 137 ALA A C 1
ATOM 714 O O . ALA A 1 80 ? 19.288 14.817 23.255 1.00 10.77 137 ALA A O 1
ATOM 716 N N . ASP A 1 81 ? 20.277 12.802 23.057 1.00 9.06 138 ASP A N 1
ATOM 717 C CA . ASP A 1 81 ? 19.740 12.285 24.325 1.00 7.89 138 ASP A CA 1
ATOM 718 C C . ASP A 1 81 ? 18.208 12.329 24.334 1.00 7.42 138 ASP A C 1
ATOM 719 O O . ASP A 1 81 ? 17.579 12.721 25.320 1.00 7.86 138 ASP A O 1
ATOM 724 N N . THR A 1 82 ? 17.617 11.866 23.242 1.00 7.19 139 THR A N 1
ATOM 725 C CA . THR A 1 82 ? 16.187 11.731 23.122 1.00 6.67 139 THR A CA 1
ATOM 726 C C . THR A 1 82 ? 15.863 10.309 22.678 1.00 6.18 139 THR A C 1
ATOM 727 O O . THR A 1 82 ? 16.739 9.593 22.148 1.00 7.18 139 THR A O 1
ATOM 731 N N . ARG A 1 83 ? 14.612 9.909 22.849 1.00 6.31 140 ARG A N 1
ATOM 732 C CA . ARG A 1 83 ? 14.203 8.585 22.409 1.00 6.73 140 ARG A CA 1
ATOM 733 C C . ARG A 1 83 ? 12.799 8.655 21.866 1.00 5.90 140 ARG A C 1
ATOM 734 O O . ARG A 1 83 ? 11.866 8.998 22.608 1.00 6.69 140 ARG A O 1
ATOM 742 N N . THR A 1 84 ? 12.630 8.341 20.583 1.00 6.12 141 THR A N 1
ATOM 743 C CA . THR A 1 84 ? 11.308 8.339 19.960 1.00 6.08 141 THR A CA 1
ATOM 744 C C . THR A 1 84 ? 10.750 6.942 20.044 1.00 5.34 141 THR A C 1
ATOM 745 O O . THR A 1 84 ? 11.413 5.982 19.626 1.00 6.38 141 THR A O 1
ATOM 749 N N . ILE A 1 85 ? 9.556 6.830 20.624 1.00 5.57 142 ILE A N 1
ATOM 750 C CA . ILE A 1 85 ? 8.930 5.534 20.824 1.00 5.91 142 ILE A CA 1
ATOM 751 C C . ILE A 1 85 ? 7.543 5.502 20.200 1.00 6.16 142 ILE A C 1
ATOM 752 O O . ILE A 1 85 ? 6.879 6.543 20.098 1.00 6.42 142 ILE A O 1
ATOM 757 N N . ASN A 1 86 ? 7.118 4.302 19.809 1.00 5.80 143 ASN A N 1
ATOM 758 C CA . ASN A 1 86 ? 5.744 4.046 19.395 1.00 5.99 143 ASN A CA 1
ATOM 759 C C . ASN A 1 86 ? 5.067 3.149 20.406 1.00 5.97 143 ASN A C 1
ATOM 760 O O . ASN A 1 86 ? 5.614 2.111 20.777 1.00 7.94 143 ASN A O 1
ATOM 765 N N . VAL A 1 87 ? 3.864 3.523 20.803 1.00 5.49 144 VAL A N 1
ATOM 766 C CA . VAL A 1 87 ? 3.035 2.750 21.704 1.00 5.98 144 VAL A CA 1
ATOM 767 C C . VAL A 1 87 ? 1.829 2.261 20.895 1.00 5.74 144 VAL A C 1
ATOM 768 O O . VAL A 1 87 ? 1.110 3.085 20.319 1.00 6.64 144 VAL A O 1
ATOM 772 N N . ALA A 1 88 ? 1.604 0.940 20.831 1.00 6.42 145 ALA A N 1
ATOM 773 C CA . ALA A 1 88 ? 0.502 0.397 20.045 1.00 6.77 145 ALA A CA 1
ATOM 774 C C . ALA A 1 88 ? -0.797 0.723 20.753 1.00 7.22 145 ALA A C 1
ATOM 775 O O . ALA A 1 88 ? -0.995 0.311 21.918 1.00 9.56 145 ALA A O 1
ATOM 777 N N . VAL A 1 89 ? -1.714 1.381 20.059 1.00 6.90 146 VAL A N 1
ATOM 778 C CA . VAL A 1 89 ? -2.983 1.840 20.641 1.00 7.26 146 VAL A CA 1
ATOM 779 C C . VAL A 1 89 ? -4.135 1.436 19.760 1.00 8.12 146 VAL A C 1
ATOM 780 O O . VAL A 1 89 ? -3.941 0.786 18.725 1.00 9.19 146 VAL A O 1
ATOM 784 N N . GLU A 1 90 ? -5.349 1.795 20.170 1.00 8.30 147 GLU A N 1
ATOM 785 C CA . GLU A 1 90 ? -6.542 1.562 19.356 1.00 8.86 147 GLU A CA 1
ATOM 786 C C . GLU A 1 90 ? -7.275 2.880 19.248 1.00 8.38 147 GLU A C 1
ATOM 787 O O . GLU A 1 90 ? -7.257 3.682 20.192 1.00 9.04 147 GLU A O 1
ATOM 793 N N . PRO A 1 91 ? -7.984 3.113 18.126 1.00 8.51 148 PRO A N 1
ATOM 794 C CA . PRO A 1 91 ? -8.841 4.290 18.059 1.00 9.15 148 PRO A CA 1
ATOM 795 C C . PRO A 1 91 ? -9.805 4.243 19.249 1.00 9.07 148 PRO A C 1
ATOM 796 O O . PRO A 1 91 ? -10.291 3.170 19.675 1.00 9.03 148 PRO A O 1
ATOM 800 N N . GLY A 1 92 ? -10.086 5.423 19.777 1.00 10.19 149 GLY A N 1
ATOM 801 C CA . GLY A 1 92 ? -10.960 5.577 20.916 1.00 10.31 149 GLY A CA 1
ATOM 802 C C . GLY A 1 92 ? -10.252 5.645 22.256 1.00 10.76 149 GLY A C 1
ATOM 803 O O . GLY A 1 92 ? -10.838 6.087 23.235 1.00 12.30 149 GLY A O 1
ATOM 804 N N . TYR A 1 93 ? -8.983 5.240 22.350 1.00 10.21 150 TYR A N 1
ATOM 805 C CA . TYR A 1 93 ? -8.288 5.357 23.645 1.00 9.78 150 TYR A CA 1
ATOM 806 C C . TYR A 1 93 ? -8.207 6.825 24.068 1.00 9.91 150 TYR A C 1
ATOM 807 O O . TYR A 1 93 ? -7.865 7.699 23.247 1.00 9.92 150 TYR A O 1
ATOM 816 N N A LYS A 1 94 ? -8.474 7.074 25.346 0.50 9.72 151 LYS A N 1
ATOM 817 N N B LYS A 1 94 ? -8.491 7.090 25.340 0.50 9.86 151 LYS A N 1
ATOM 818 C CA A LYS A 1 94 ? -8.415 8.429 25.893 0.50 9.98 151 LYS A CA 1
ATO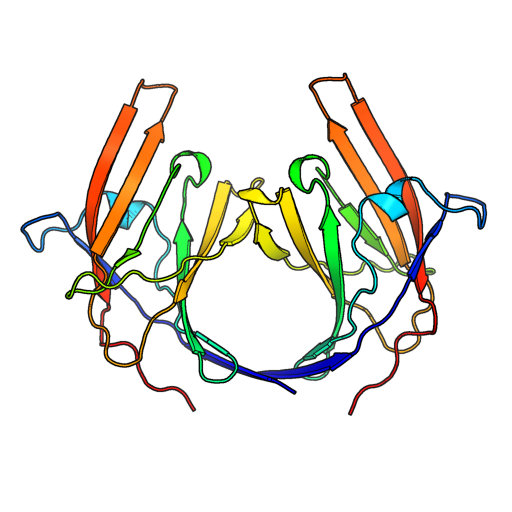M 819 C CA B LYS A 1 94 ? -8.350 8.447 25.877 0.50 10.24 151 LYS A CA 1
ATOM 820 C C A LYS A 1 94 ? -7.240 8.607 26.846 0.50 8.64 151 LYS A C 1
ATOM 821 C C B LYS A 1 94 ? -7.195 8.568 26.841 0.50 9.17 151 LYS A C 1
ATOM 822 O O A LYS A 1 94 ? -6.785 9.712 27.060 0.50 8.80 151 LYS A O 1
ATOM 823 O O B LYS A 1 94 ? -6.713 9.653 27.107 0.50 9.11 151 LYS A O 1
ATOM 834 N N A SER A 1 95 ? -6.754 7.533 27.443 0.50 8.78 152 SER A N 1
ATOM 835 N N B SER A 1 95 ? -6.775 7.455 27.403 0.50 9.78 152 SER A N 1
ATOM 836 C CA A SER A 1 95 ? -5.622 7.645 28.334 0.50 9.95 152 SER A CA 1
ATOM 837 C CA B SER A 1 95 ? -5.814 7.479 28.466 0.50 11.08 152 SER A CA 1
ATOM 838 C C A SER A 1 95 ? -4.887 6.342 28.465 0.50 9.91 152 SER A C 1
ATOM 839 C C B SER A 1 95 ? -4.824 6.329 28.231 0.50 10.19 152 SER A C 1
ATOM 840 O O A SER A 1 95 ? -5.486 5.232 28.432 0.50 10.90 152 SER A O 1
ATOM 841 O O B SER A 1 95 ? -5.172 5.314 27.614 0.50 9.19 152 SER A O 1
ATOM 846 N N . LEU A 1 96 ? -3.588 6.503 28.685 1.00 9.32 153 LEU A N 1
ATOM 847 C CA . LEU A 1 96 ? -2.681 5.386 28.934 1.00 9.28 153 LEU A CA 1
ATOM 848 C C . LEU A 1 96 ? -2.220 5.419 30.376 1.00 8.76 153 LEU A C 1
ATOM 849 O O . LEU A 1 96 ? -1.958 6.485 30.922 1.00 12.02 153 LEU A O 1
ATOM 854 N N . THR A 1 97 ? -2.113 4.261 31.020 1.00 7.75 154 THR A N 1
ATOM 855 C CA . THR A 1 97 ? -1.363 4.153 32.284 1.00 7.14 154 THR A CA 1
ATOM 856 C C . THR A 1 97 ? 0.076 3.878 31.932 1.00 7.16 154 THR A C 1
ATOM 857 O O . THR A 1 97 ? 0.347 3.068 31.045 1.00 8.24 154 THR A O 1
ATOM 861 N N . THR A 1 98 ? 1.002 4.550 32.616 1.00 7.13 155 THR A N 1
ATOM 862 C CA . THR A 1 98 ? 2.414 4.304 32.387 1.00 7.42 155 THR A CA 1
ATOM 863 C C . THR A 1 98 ? 3.067 3.867 33.683 1.00 7.17 155 THR A C 1
ATOM 864 O O . THR A 1 98 ? 2.679 4.325 34.766 1.00 8.15 155 THR A O 1
ATOM 868 N N . LYS A 1 99 ? 4.050 2.977 33.555 1.00 6.91 156 LYS A N 1
ATOM 869 C CA . LYS A 1 99 ? 4.867 2.542 34.694 1.00 7.25 156 LYS A CA 1
ATOM 870 C C . LYS A 1 99 ? 6.300 2.728 34.257 1.00 6.58 156 LYS A C 1
ATOM 871 O O . LYS A 1 99 ? 6.749 2.105 33.280 1.00 8.04 156 LYS A O 1
ATOM 877 N N . VAL A 1 100 ? 7.010 3.636 34.929 1.00 7.00 157 VAL A N 1
ATOM 878 C CA . VAL A 1 100 ? 8.325 4.061 34.481 1.00 7.61 157 VAL A CA 1
ATOM 879 C C . VAL A 1 100 ? 9.355 3.833 35.585 1.00 6.98 157 VAL A C 1
ATOM 880 O O . VAL A 1 100 ? 9.038 3.916 36.782 1.00 8.75 157 VAL A O 1
ATOM 884 N N . HIS A 1 101 ? 10.583 3.560 35.171 1.00 6.91 158 HIS A N 1
ATOM 885 C CA . HIS A 1 101 ? 11.734 3.455 36.071 1.00 7.06 158 HIS A CA 1
ATOM 886 C C . HIS A 1 101 ? 12.739 4.493 35.652 1.00 6.46 158 HIS A C 1
ATOM 887 O O . HIS A 1 101 ? 13.256 4.410 34.542 1.00 6.92 158 HIS A O 1
ATOM 894 N N . ILE A 1 102 ? 12.931 5.494 36.509 1.00 6.33 159 ILE A N 1
ATOM 895 C CA . ILE A 1 102 ? 13.759 6.662 36.227 1.00 6.16 159 ILE A CA 1
ATOM 896 C C . ILE A 1 102 ? 14.998 6.617 37.105 1.00 6.04 159 ILE A C 1
ATOM 897 O O . ILE A 1 102 ? 14.870 6.473 38.332 1.00 6.73 159 ILE A O 1
ATOM 902 N N . VAL A 1 103 ? 16.168 6.757 36.495 1.00 6.60 160 VAL A N 1
ATOM 903 C CA . VAL A 1 103 ? 17.436 6.674 37.232 1.00 7.75 160 VAL A CA 1
ATOM 904 C C . VAL A 1 103 ? 18.308 7.823 36.816 1.00 8.60 160 VAL A C 1
ATOM 905 O O . VAL A 1 103 ? 18.592 7.959 35.635 1.00 8.95 160 VAL A O 1
ATOM 909 N N . VAL A 1 104 ? 18.686 8.660 37.790 1.00 8.78 161 VAL A N 1
ATOM 910 C CA . VAL A 1 104 ? 19.567 9.801 37.567 1.00 10.70 161 VAL A CA 1
ATOM 911 C C . VAL A 1 104 ? 20.763 9.539 38.467 1.00 11.70 161 VAL A C 1
ATOM 912 O O . VAL A 1 104 ? 20.738 9.809 39.678 1.00 10.62 161 VAL A O 1
ATOM 916 N N . PRO A 1 105 ? 21.799 8.917 37.904 1.00 14.48 162 PRO A N 1
ATOM 917 C CA . PRO A 1 105 ? 22.804 8.314 38.777 1.00 15.65 162 PRO A CA 1
ATOM 918 C C . PRO A 1 105 ? 23.602 9.327 39.623 1.00 16.20 162 PRO A C 1
ATOM 919 O O . PRO A 1 105 ? 23.976 9.044 40.763 1.00 17.52 162 PRO A O 1
ATOM 923 N N . GLN A 1 106 ? 23.840 10.509 39.073 1.00 15.70 163 GLN A N 1
ATOM 924 C CA . GLN A 1 106 ? 24.679 11.486 39.734 1.00 15.83 163 GLN A CA 1
ATOM 925 C C . GLN A 1 106 ? 24.063 12.067 40.992 1.00 14.31 163 GLN A C 1
ATOM 926 O O . GLN A 1 106 ? 24.783 12.651 41.794 1.00 16.82 163 GLN A O 1
ATOM 932 N N . ILE A 1 107 ? 22.753 11.943 41.171 1.00 11.79 164 ILE A N 1
ATOM 933 C CA . ILE A 1 107 ? 22.082 12.386 42.414 1.00 11.60 164 ILE A CA 1
ATOM 934 C C . ILE A 1 107 ? 21.456 11.193 43.162 1.00 12.14 164 ILE A C 1
ATOM 935 O O . ILE A 1 107 ? 20.585 11.381 44.044 1.00 13.55 164 ILE A O 1
ATOM 940 N N . ASN A 1 108 ? 21.894 9.979 42.800 1.00 13.23 165 ASN A N 1
ATOM 941 C CA . ASN A 1 108 ? 21.417 8.715 43.399 1.00 14.67 165 ASN A CA 1
ATOM 942 C C . ASN A 1 108 ? 19.871 8.646 43.432 1.00 13.76 165 ASN A C 1
ATOM 943 O O . ASN A 1 108 ? 19.277 8.217 44.384 1.00 17.00 165 ASN A O 1
ATOM 948 N N . TYR A 1 109 ? 19.233 9.060 42.356 1.00 10.49 166 TYR A N 1
ATOM 949 C CA . TYR A 1 109 ? 17.786 9.043 42.156 1.00 8.86 166 TYR A CA 1
ATOM 950 C C . TYR A 1 109 ? 17.469 7.764 41.413 1.00 8.25 166 TYR A C 1
ATOM 951 O O . TYR A 1 109 ? 17.964 7.533 40.318 1.00 8.83 166 TYR A O 1
ATOM 960 N N . ASN A 1 110 ? 16.602 6.943 41.982 1.00 8.02 167 ASN A N 1
ATOM 961 C CA . ASN A 1 110 ? 16.268 5.657 41.385 1.00 8.65 167 ASN A CA 1
ATOM 962 C C . ASN A 1 110 ? 14.855 5.338 41.806 1.00 7.81 167 ASN A C 1
ATOM 963 O O . ASN A 1 110 ? 14.642 4.838 42.915 1.00 10.22 167 ASN A O 1
ATOM 968 N N . HIS A 1 111 ? 13.872 5.646 40.947 1.00 7.10 168 HIS A N 1
ATOM 969 C CA . HIS A 1 111 ? 12.479 5.587 41.348 1.00 7.28 168 HIS A CA 1
ATOM 970 C C . HIS A 1 111 ? 11.619 4.890 40.312 1.00 7.29 168 HIS A C 1
ATOM 971 O O . HIS A 1 111 ? 11.921 4.922 39.109 1.00 8.52 168 HIS A O 1
ATOM 978 N N . ARG A 1 112 ? 10.557 4.247 40.783 1.00 8.01 169 ARG A N 1
ATOM 979 C CA . ARG A 1 112 ? 9.542 3.678 39.919 1.00 7.78 169 ARG A CA 1
ATOM 980 C C . ARG A 1 112 ? 8.250 4.402 40.175 1.00 7.87 169 ARG A C 1
ATOM 981 O O . ARG A 1 112 ? 7.869 4.584 41.343 1.00 9.67 169 ARG A O 1
ATOM 989 N N . TYR A 1 113 ? 7.592 4.847 39.113 1.00 7.10 170 TYR A N 1
ATOM 990 C CA . TYR A 1 113 ? 6.369 5.613 39.213 1.00 7.59 170 TYR A CA 1
ATOM 991 C C . TYR A 1 113 ? 5.268 5.031 38.351 1.00 7.02 170 TYR A C 1
ATOM 992 O O . TYR A 1 113 ? 5.546 4.470 37.286 1.00 8.39 170 TYR A O 1
ATOM 1001 N N . THR A 1 114 ? 4.034 5.297 38.762 1.00 7.75 171 THR A N 1
ATOM 1002 C CA . THR A 1 114 ? 2.839 5.126 37.899 1.00 8.09 171 THR A CA 1
ATOM 1003 C C . THR A 1 114 ? 2.303 6.516 37.580 1.00 7.33 171 THR A C 1
ATOM 1004 O O . THR A 1 114 ? 2.172 7.343 38.490 1.00 9.39 171 THR A O 1
ATOM 1008 N N . THR A 1 115 ? 1.966 6.760 36.311 1.00 6.83 172 THR A N 1
ATOM 1009 C CA . THR A 1 115 ? 1.311 8.014 35.931 1.00 7.25 172 THR A CA 1
ATOM 1010 C C . THR A 1 115 ? 0.228 7.656 34.906 1.00 6.74 172 THR A C 1
ATOM 1011 O O . THR A 1 115 ? 0.113 6.489 34.489 1.00 6.88 172 THR A O 1
ATOM 1015 N N . HIS A 1 116 ? -0.571 8.650 34.515 1.00 6.34 173 HIS A N 1
ATOM 1016 C CA . HIS A 1 116 ? -1.533 8.419 33.455 1.00 6.69 173 HIS A CA 1
ATOM 1017 C C . HIS A 1 116 ? -1.428 9.529 32.434 1.00 6.41 173 HIS A C 1
ATOM 1018 O O . HIS A 1 116 ? -1.418 10.721 32.745 1.00 7.82 173 HIS A O 1
ATOM 1025 N N . LEU A 1 117 ? -1.306 9.129 31.181 1.00 6.37 174 LEU A N 1
ATOM 1026 C CA . LEU A 1 117 ? -1.123 10.016 30.030 1.00 6.25 174 LEU A CA 1
ATOM 1027 C C . LEU A 1 117 ? -2.494 10.234 29.383 1.00 6.32 174 LEU A C 1
ATOM 1028 O O . LEU A 1 117 ? -3.112 9.285 28.911 1.00 6.97 174 LEU A O 1
ATOM 1033 N N . GLU A 1 118 ? -2.989 11.479 29.441 1.00 6.00 175 GLU A N 1
ATOM 1034 C CA . GLU A 1 118 ? -4.315 11.808 28.984 1.00 6.28 175 GLU A CA 1
ATOM 1035 C C . GLU A 1 118 ? -4.232 12.472 27.625 1.00 5.46 175 GLU A C 1
ATOM 1036 O O . GLU A 1 118 ? -3.667 13.573 27.495 1.00 6.77 175 GLU A O 1
ATOM 1042 N N . PHE A 1 119 ? -4.810 11.839 26.611 1.00 7.18 176 PHE A N 1
ATOM 1043 C CA . PHE A 1 119 ? -4.819 12.446 25.286 1.00 6.78 176 PHE A CA 1
ATOM 1044 C C . PHE A 1 119 ? -5.775 13.614 25.265 1.00 7.87 176 PHE A C 1
ATOM 1045 O O . PHE A 1 119 ? -6.838 13.575 25.891 1.00 9.34 176 PHE A O 1
ATOM 1053 N N . GLU A 1 120 ? -5.466 14.638 24.478 1.00 8.45 177 GLU A N 1
ATOM 1054 C CA . GLU A 1 120 ? -6.341 15.823 24.417 1.00 9.93 177 GLU A CA 1
ATOM 1055 C C . GLU A 1 120 ? -7.745 15.458 23.924 1.00 10.76 177 GLU A C 1
ATOM 1056 O O . GLU A 1 120 ? -8.745 16.018 24.382 1.00 12.48 177 GLU A O 1
ATOM 1062 N N A LYS A 1 121 ? -7.808 14.539 22.975 0.50 11.23 178 LYS A N 1
ATOM 1063 N N B LYS A 1 121 ? -7.791 14.583 22.927 0.50 11.24 178 LYS A N 1
ATOM 1064 C CA A LYS A 1 121 ? -9.049 13.972 22.465 0.50 11.86 178 LYS A CA 1
ATOM 1065 C CA B LYS A 1 121 ? -9.013 13.969 22.410 0.50 11.81 178 LYS A CA 1
ATOM 1066 C C A LYS A 1 121 ? -8.695 12.517 22.205 0.50 11.34 178 LYS A C 1
ATOM 1067 C C B LYS A 1 121 ? -8.680 12.497 22.223 0.50 11.37 178 LYS A C 1
ATOM 1068 O O A LYS A 1 121 ? -7.515 12.184 22.074 0.50 12.06 178 LYS A O 1
ATOM 1069 O O B LYS A 1 121 ? -7.505 12.127 22.177 0.50 12.09 178 LYS A O 1
ATOM 1080 N N . ALA A 1 122 ? -9.693 11.644 22.137 1.00 12.20 179 ALA A N 1
ATOM 1081 C CA . ALA A 1 122 ? -9.475 10.222 21.915 1.00 12.21 179 ALA A CA 1
ATOM 1082 C C . ALA A 1 122 ? -8.681 9.982 20.621 1.00 11.98 179 ALA A C 1
ATOM 1083 O O . ALA A 1 122 ? -8.768 10.750 19.666 1.00 12.93 179 ALA A O 1
ATOM 1085 N N . ILE A 1 123 ? -7.896 8.909 20.597 1.00 10.41 180 ILE A N 1
ATOM 1086 C CA . ILE A 1 123 ? -7.214 8.525 19.371 1.00 10.59 180 ILE A CA 1
ATOM 1087 C C . ILE A 1 123 ? -8.248 8.412 18.238 1.00 10.33 180 ILE A C 1
ATOM 1088 O O . ILE A 1 123 ? -9.232 7.718 18.385 1.00 11.16 180 ILE A O 1
ATOM 1093 N N . PRO A 1 124 ? -8.036 9.096 17.099 1.00 10.88 181 PRO A N 1
ATOM 1094 C CA . PRO A 1 124 ? -9.016 9.079 16.017 1.00 11.62 181 PRO A CA 1
ATOM 1095 C C . PRO A 1 124 ? -8.837 7.867 15.098 1.00 11.39 181 PRO A C 1
ATOM 1096 O O . PRO A 1 124 ? -7.764 7.260 15.060 1.00 12.09 181 PRO A O 1
ATOM 1100 N N . THR A 1 125 ? -9.877 7.512 14.342 1.00 10.99 182 THR A N 1
ATOM 1101 C CA . THR A 1 125 ? -9.659 6.744 13.111 1.00 11.46 182 THR A CA 1
ATOM 1102 C C . THR A 1 125 ? -9.040 7.653 12.089 1.00 12.62 182 THR A C 1
ATOM 1103 O O . THR A 1 125 ? -9.457 8.815 11.946 1.00 14.48 182 THR A O 1
ATOM 1107 N N . LEU A 1 126 ? -8.085 7.121 11.341 1.00 13.62 183 LEU A N 1
ATOM 1108 C CA . LEU A 1 126 ? -7.432 7.879 10.268 1.00 15.83 183 LEU A CA 1
ATOM 1109 C C . LEU A 1 126 ? -7.751 7.199 8.952 1.00 18.33 183 LEU A C 1
ATOM 1110 O O . LEU A 1 126 ? -7.942 5.991 8.910 1.00 18.51 183 LEU A O 1
ATOM 1115 N N . ALA A 1 127 ? -7.787 7.985 7.887 1.00 22.37 184 ALA A N 1
ATOM 1116 C CA . ALA A 1 127 ? -8.118 7.480 6.548 1.00 26.19 184 ALA A CA 1
ATOM 1117 C C . ALA A 1 127 ? -7.125 6.431 6.049 1.00 28.14 184 ALA A C 1
ATOM 1118 O O . ALA A 1 127 ? -6.037 6.235 6.587 1.00 30.44 184 ALA A O 1
ATOM 1121 N N . SER B 1 5 ? 1.333 8.715 3.297 1.00 22.62 62 SER B N 1
ATOM 1122 C CA . SER B 1 5 ? 2.376 8.048 2.462 1.00 23.06 62 SER B CA 1
ATOM 1123 C C . SER B 1 5 ? 1.979 6.639 2.020 1.00 22.34 62 SER B C 1
ATOM 1124 O O . SER B 1 5 ? 1.280 5.912 2.721 1.00 22.04 62 SER B O 1
ATOM 1127 N N . GLN B 1 6 ? 2.467 6.256 0.852 1.00 21.58 63 GLN B N 1
ATOM 1128 C CA . GLN B 1 6 ? 2.322 4.887 0.375 1.00 21.76 63 GLN B CA 1
ATOM 1129 C C . GLN B 1 6 ? 3.704 4.337 0.064 1.00 20.11 63 GLN B C 1
ATOM 1130 O O . GLN B 1 6 ? 4.565 5.058 -0.486 1.00 21.03 63 GLN B O 1
ATOM 1136 N N . ALA B 1 7 ? 3.921 3.080 0.449 1.00 18.42 64 ALA B N 1
ATOM 1137 C CA . ALA B 1 7 ? 5.200 2.407 0.243 1.00 17.85 64 ALA B CA 1
ATOM 1138 C C . ALA B 1 7 ? 5.093 1.036 -0.428 1.00 17.40 64 ALA B C 1
ATOM 1139 O O . ALA B 1 7 ? 4.138 0.276 -0.211 1.00 18.19 64 ALA B O 1
ATOM 1141 N N . THR B 1 8 ? 6.103 0.735 -1.237 1.00 16.49 65 THR B N 1
ATOM 1142 C CA . THR B 1 8 ? 6.286 -0.551 -1.907 1.00 17.02 65 THR B CA 1
ATOM 1143 C C . THR B 1 8 ? 7.687 -1.008 -1.557 1.00 14.68 65 THR B C 1
ATOM 1144 O O . THR B 1 8 ? 8.590 -0.199 -1.500 1.00 14.15 65 THR B O 1
ATOM 1148 N N . SER B 1 9 ? 7.897 -2.301 -1.364 1.00 14.33 66 SER B N 1
ATOM 1149 C CA . SER B 1 9 ? 9.230 -2.779 -1.043 1.00 15.10 66 SER B CA 1
ATOM 1150 C C . SER B 1 9 ? 9.510 -4.138 -1.630 1.00 14.65 66 SER B C 1
ATOM 1151 O O . SER B 1 9 ? 8.591 -4.895 -1.977 1.00 15.94 66 SER B O 1
ATOM 1154 N N . GLN B 1 10 ? 10.790 -4.436 -1.755 1.00 13.76 67 GLN B N 1
ATOM 1155 C CA . GLN B 1 10 ? 11.226 -5.782 -2.041 1.00 13.98 67 GLN B CA 1
ATOM 1156 C C . GLN B 1 10 ? 12.598 -6.042 -1.499 1.00 11.49 67 GLN B C 1
ATOM 1157 O O . GLN B 1 10 ? 13.335 -5.110 -1.223 1.00 11.44 67 GLN B O 1
ATOM 1163 N N . PRO B 1 11 ? 12.971 -7.333 -1.384 1.00 11.01 68 PRO B N 1
ATOM 1164 C CA . PRO B 1 11 ? 14.303 -7.595 -0.848 1.00 10.09 68 PRO B CA 1
ATOM 1165 C C . PRO B 1 11 ? 15.395 -7.182 -1.824 1.00 9.64 68 PRO B C 1
ATOM 1166 O O . PRO B 1 11 ? 15.197 -7.226 -3.050 1.00 10.38 68 PRO B O 1
ATOM 1170 N N . ILE B 1 12 ? 16.556 -6.824 -1.294 1.00 9.37 69 ILE B N 1
ATOM 1171 C CA . ILE B 1 12 ? 17.729 -6.694 -2.145 1.00 8.83 69 ILE B CA 1
ATOM 1172 C C . ILE B 1 12 ? 18.913 -7.151 -1.339 1.00 9.35 69 ILE B C 1
ATOM 1173 O O . ILE B 1 12 ? 19.120 -6.691 -0.199 1.00 10.73 69 ILE B O 1
ATOM 1178 N N . ASN B 1 13 ? 19.689 -8.057 -1.904 1.00 8.73 70 ASN B N 1
ATOM 1179 C CA . ASN B 1 13 ? 20.868 -8.536 -1.179 1.00 9.33 70 ASN B CA 1
ATOM 1180 C C . ASN B 1 13 ? 22.099 -7.742 -1.568 1.00 7.68 70 ASN B C 1
ATOM 1181 O O . ASN B 1 13 ? 22.076 -6.897 -2.481 1.00 8.51 70 ASN B O 1
ATOM 1186 N N . PHE B 1 14 ? 23.163 -7.931 -0.809 1.00 6.40 71 PHE B N 1
ATOM 1187 C CA . PHE B 1 14 ? 24.334 -7.109 -0.919 1.00 5.95 71 PHE B CA 1
ATOM 1188 C C . PHE B 1 14 ? 25.494 -7.827 -0.260 1.00 5.66 71 PHE B C 1
ATOM 1189 O O . PHE B 1 14 ? 25.288 -8.727 0.579 1.00 5.94 71 PHE B O 1
ATOM 1197 N N . GLN B 1 15 ? 26.698 -7.337 -0.532 1.00 5.62 72 GLN B N 1
ATOM 1198 C CA . GLN B 1 15 ? 27.893 -7.756 0.196 1.00 5.81 72 GLN B CA 1
ATOM 1199 C C . GLN B 1 15 ? 28.746 -6.514 0.454 1.00 4.77 72 GLN B C 1
ATOM 1200 O O . GLN B 1 15 ? 29.066 -5.773 -0.490 1.00 5.95 72 GLN B O 1
ATOM 1206 N N . VAL B 1 16 ? 29.139 -6.304 1.699 1.00 5.51 73 VAL B N 1
ATOM 1207 C CA . VAL B 1 16 ? 30.107 -5.274 2.044 1.00 5.32 73 VAL B CA 1
ATOM 1208 C C . VAL B 1 16 ? 31.498 -5.817 1.779 1.00 5.29 73 VAL B C 1
ATOM 1209 O O . VAL B 1 16 ? 31.824 -6.912 2.264 1.00 5.93 73 VAL B O 1
ATOM 1213 N N . GLN B 1 17 ? 32.306 -5.029 1.052 1.00 5.68 74 GLN B N 1
ATOM 1214 C CA . GLN B 1 17 ? 33.643 -5.441 0.618 1.00 6.51 74 GLN B CA 1
ATOM 1215 C C . GLN B 1 17 ? 34.686 -4.481 1.141 1.00 6.58 74 GLN B C 1
ATOM 1216 O O . GLN B 1 17 ? 34.403 -3.307 1.455 1.00 6.21 74 GLN B O 1
ATOM 1222 N N . LYS B 1 18 ? 35.916 -4.988 1.214 1.00 7.01 75 LYS B N 1
ATOM 1223 C CA . LYS B 1 18 ? 37.022 -4.235 1.790 1.00 7.88 75 LYS B CA 1
ATOM 1224 C C . LYS B 1 18 ? 37.430 -3.050 0.915 1.00 7.71 75 LYS B C 1
ATOM 1225 O O . LYS B 1 18 ? 37.348 -3.075 -0.307 1.00 9.13 75 LYS B O 1
ATOM 1231 N N . ASP B 1 19 ? 37.909 -2.004 1.563 1.00 8.90 76 ASP B N 1
ATOM 1232 C CA . ASP B 1 19 ? 38.433 -0.861 0.839 1.00 10.11 76 ASP B CA 1
ATOM 1233 C C . ASP B 1 19 ? 39.557 -1.339 -0.085 1.00 11.12 76 ASP B C 1
ATOM 1234 O O . ASP B 1 19 ? 40.498 -2.006 0.372 1.00 13.41 76 ASP B O 1
ATOM 1239 N N . GLY B 1 20 ? 39.443 -1.017 -1.371 1.00 12.39 77 GLY B N 1
ATOM 1240 C CA . GLY B 1 20 ? 40.475 -1.322 -2.361 1.00 14.15 77 GLY B CA 1
ATOM 1241 C C . GLY B 1 20 ? 40.468 -2.724 -2.915 1.00 13.82 77 GLY B C 1
ATOM 1242 O O . GLY B 1 20 ? 41.374 -3.078 -3.640 1.00 16.19 77 GLY B O 1
ATOM 1243 N N . SER B 1 21 ? 39.468 -3.534 -2.598 1.00 13.08 78 SER B N 1
ATOM 1244 C CA . SER B 1 21 ? 39.359 -4.856 -3.216 1.00 13.40 78 SER B CA 1
ATOM 1245 C C . SER B 1 21 ? 37.928 -5.320 -3.264 1.00 11.64 78 SER B C 1
ATOM 1246 O O . SER B 1 21 ? 37.015 -4.615 -2.842 1.00 12.49 78 SER B O 1
ATOM 1249 N N A SER B 1 22 ? 37.719 -6.508 -3.815 0.50 11.40 79 SER B N 1
ATOM 1250 N N B SER B 1 22 ? 37.746 -6.524 -3.787 0.50 11.88 79 SER B N 1
ATOM 1251 C CA A SER B 1 22 ? 36.390 -7.093 -3.840 0.50 11.04 79 SER B CA 1
ATOM 1252 C CA B SER B 1 22 ? 36.445 -7.154 -3.821 0.50 11.81 79 SER B CA 1
ATOM 1253 C C A SER B 1 22 ? 36.181 -8.125 -2.743 0.50 9.73 79 SER B C 1
ATOM 1254 C C B SER B 1 22 ? 36.281 -8.194 -2.722 0.50 10.98 79 SER B C 1
ATOM 1255 O O A SER B 1 22 ? 35.127 -8.741 -2.688 0.50 10.82 79 SER B O 1
ATOM 1256 O O B SER B 1 22 ? 35.300 -8.924 -2.724 0.50 11.84 79 SER B O 1
ATOM 1261 N N A GLU B 1 23 ? 37.185 -8.349 -1.900 0.50 9.52 80 GLU B N 1
ATOM 1262 N N B GLU B 1 23 ? 37.251 -8.293 -1.814 0.50 10.68 80 GLU B N 1
ATOM 1263 C CA A GLU B 1 23 ? 37.045 -9.349 -0.851 0.50 9.12 80 GLU B CA 1
ATOM 1264 C CA B GLU B 1 23 ? 37.167 -9.256 -0.719 0.50 10.55 80 GLU B CA 1
ATOM 1265 C C A GLU B 1 23 ? 35.994 -8.910 0.166 0.50 8.09 80 GLU B C 1
ATOM 1266 C C B GLU B 1 23 ? 36.027 -8.886 0.232 0.50 8.96 80 GLU B C 1
ATOM 1267 O O A GLU B 1 23 ? 35.782 -7.724 0.398 0.50 8.10 80 GLU B O 1
ATOM 1268 O O B GLU B 1 23 ? 35.775 -7.710 0.475 0.50 8.69 80 GLU B O 1
ATOM 1279 N N . LYS B 1 24 ? 35.349 -9.890 0.780 1.00 8.84 81 LYS B N 1
ATOM 1280 C CA . LYS B 1 24 ? 34.362 -9.645 1.816 1.00 8.05 81 LYS B CA 1
ATOM 1281 C C . LYS B 1 24 ? 34.987 -8.905 2.989 1.00 7.57 81 LYS B C 1
ATOM 1282 O O . LYS B 1 24 ? 36.057 -9.274 3.470 1.00 8.93 81 LYS B O 1
ATOM 1288 N N . SER B 1 25 ? 34.299 -7.870 3.466 1.00 6.47 82 SER B N 1
ATOM 1289 C CA . SER B 1 25 ? 34.688 -7.135 4.673 1.00 6.41 82 SER B CA 1
ATOM 1290 C C . SER B 1 25 ? 34.125 -7.778 5.921 1.00 6.10 82 SER B C 1
ATOM 1291 O O . SER B 1 25 ? 33.014 -8.328 5.908 1.00 6.36 82 SER B O 1
ATOM 1294 N N . ALA B 1 26 ? 34.840 -7.624 7.032 1.00 6.82 83 ALA B N 1
ATOM 1295 C CA . ALA B 1 26 ? 34.287 -7.980 8.342 1.00 7.18 83 ALA B CA 1
ATOM 1296 C C . ALA B 1 26 ? 32.950 -7.269 8.566 1.00 6.28 83 ALA B C 1
ATOM 1297 O O . ALA B 1 26 ? 32.069 -7.807 9.255 1.00 7.13 83 ALA B O 1
ATOM 1299 N N . MET 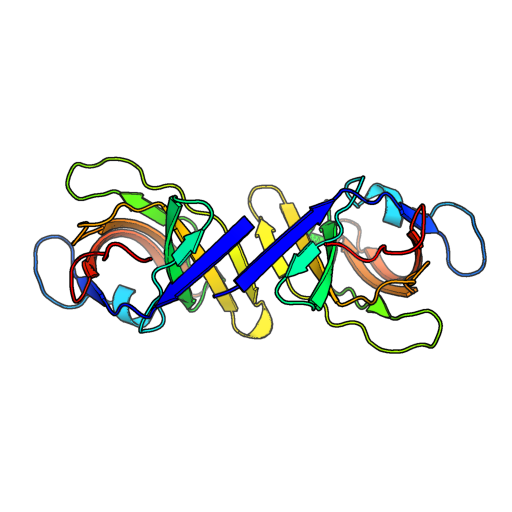B 1 27 ? 32.779 -6.072 7.997 1.00 5.92 84 MET B N 1
ATOM 1300 C CA . MET B 1 27 ? 31.546 -5.357 8.186 1.00 5.87 84 MET B CA 1
ATOM 1301 C C . MET B 1 27 ? 30.337 -6.121 7.646 1.00 5.88 84 MET B C 1
ATOM 1302 O O . MET B 1 27 ? 29.218 -5.945 8.135 1.00 6.10 84 MET B O 1
ATOM 1307 N N . ASP B 1 28 ? 30.526 -6.940 6.604 1.00 5.70 85 ASP B N 1
ATOM 1308 C CA . ASP B 1 28 ? 29.405 -7.702 6.073 1.00 5.74 85 ASP B CA 1
ATOM 1309 C C . ASP B 1 28 ? 28.750 -8.562 7.131 1.00 5.08 85 ASP B C 1
ATOM 1310 O O . ASP B 1 28 ? 27.540 -8.829 7.078 1.00 6.46 85 ASP B O 1
ATOM 1315 N N . ASP B 1 29 ? 29.543 -9.079 8.082 1.00 5.08 86 ASP B N 1
ATOM 1316 C CA . ASP B 1 29 ? 28.968 -9.954 9.112 1.00 5.95 86 ASP B CA 1
ATOM 1317 C C . ASP B 1 29 ? 28.126 -9.188 10.121 1.00 6.20 86 ASP B C 1
ATOM 1318 O O . ASP B 1 29 ? 27.356 -9.774 10.876 1.00 8.74 86 ASP B O 1
ATOM 1323 N N . TYR B 1 30 ? 28.255 -7.871 10.151 1.00 5.64 87 TYR B N 1
ATOM 1324 C CA . TYR B 1 30 ? 27.564 -7.003 11.102 1.00 5.97 87 TYR B CA 1
ATOM 1325 C C . TYR B 1 30 ? 26.346 -6.312 10.512 1.00 6.07 87 TYR B C 1
ATOM 1326 O O . TYR B 1 30 ? 25.821 -5.379 11.128 1.00 7.44 87 TYR B O 1
ATOM 1335 N N . MET B 1 31 ? 25.867 -6.774 9.344 1.00 6.19 88 MET B N 1
ATOM 1336 C CA . MET B 1 31 ? 24.624 -6.288 8.791 1.00 6.34 88 MET B CA 1
ATOM 1337 C C . MET B 1 31 ? 23.780 -7.491 8.438 1.00 5.88 88 MET B C 1
ATOM 1338 O O . MET B 1 31 ? 24.321 -8.510 8.001 1.00 7.17 88 MET B O 1
ATOM 1343 N N . GLN B 1 32 ? 22.468 -7.394 8.565 1.00 5.90 89 GLN B N 1
ATOM 1344 C CA . GLN B 1 32 ? 21.603 -8.506 8.204 1.00 6.48 89 GLN B CA 1
ATOM 1345 C C . GLN B 1 32 ? 21.413 -8.605 6.696 1.00 6.01 89 GLN B C 1
ATOM 1346 O O . GLN B 1 32 ? 21.573 -7.651 5.961 1.00 6.52 89 GLN B O 1
ATOM 1352 N N . HIS B 1 33 ? 21.073 -9.805 6.234 1.00 5.47 90 HIS B N 1
ATOM 1353 C CA . HIS B 1 33 ? 20.916 -10.052 4.800 1.00 5.96 90 HIS B CA 1
ATOM 1354 C C . HIS B 1 33 ? 19.640 -10.819 4.564 1.00 6.05 90 HIS B C 1
ATOM 1355 O O . HIS B 1 33 ? 19.299 -11.681 5.367 1.00 7.32 90 HIS B O 1
ATOM 1362 N N . PRO B 1 34 ? 18.950 -10.589 3.441 1.00 6.64 91 PRO B N 1
ATOM 1363 C CA . PRO B 1 34 ? 19.123 -9.458 2.525 1.00 6.89 91 PRO B CA 1
ATOM 1364 C C . PRO B 1 34 ? 18.638 -8.190 3.199 1.00 6.90 91 PRO B C 1
ATOM 1365 O O . PRO B 1 34 ? 18.072 -8.233 4.295 1.00 7.82 91 PRO B O 1
ATOM 1369 N N . GLY B 1 35 ? 18.916 -7.057 2.573 1.00 7.28 92 GLY B N 1
ATOM 1370 C CA . GLY B 1 35 ? 18.241 -5.821 2.927 1.00 7.86 92 GLY B CA 1
ATOM 1371 C C . GLY B 1 35 ? 16.957 -5.651 2.144 1.00 7.75 92 GLY B C 1
ATOM 1372 O O . GLY B 1 35 ? 16.392 -6.616 1.618 1.00 7.90 92 GLY B O 1
ATOM 1373 N N A LYS B 1 36 ? 16.534 -4.400 1.997 0.50 7.98 93 LYS B N 1
ATOM 1374 N N B LYS B 1 36 ? 16.455 -4.417 2.064 0.50 7.54 93 LYS B N 1
ATOM 1375 C CA A LYS B 1 36 ? 15.234 -4.105 1.438 0.50 8.88 93 LYS B CA 1
ATOM 1376 C CA B LYS B 1 36 ? 15.253 -4.117 1.285 0.50 7.85 93 LYS B CA 1
ATOM 1377 C C A LYS B 1 36 ? 15.299 -2.814 0.639 0.50 8.36 93 LYS B C 1
ATOM 1378 C C B LYS B 1 36 ? 15.475 -2.835 0.520 0.50 7.06 93 LYS B C 1
ATOM 1379 O O A LYS B 1 36 ? 15.922 -1.847 1.073 0.50 7.88 93 LYS B O 1
ATOM 1380 O O B LYS B 1 36 ? 16.247 -1.970 0.948 0.50 6.87 93 LYS B O 1
ATOM 1391 N N A VAL B 1 37 ? 14.665 -2.797 -0.527 0.50 7.99 94 VAL B N 1
ATOM 1392 N N B VAL B 1 37 ? 14.783 -2.718 -0.605 0.50 6.72 94 VAL B N 1
ATOM 1393 C CA A VAL B 1 37 ? 14.427 -1.544 -1.231 0.50 8.62 94 VAL B CA 1
ATOM 1394 C CA B VAL B 1 37 ? 14.578 -1.445 -1.262 0.50 7.54 94 VAL B CA 1
ATOM 1395 C C A VAL B 1 37 ? 13.038 -1.087 -0.921 0.50 8.29 94 VAL B C 1
ATOM 1396 C C B VAL B 1 37 ? 13.117 -1.044 -1.061 0.50 7.66 94 VAL B C 1
ATOM 1397 O O A VAL B 1 37 ? 12.101 -1.882 -0.949 0.50 8.68 94 VAL B O 1
ATOM 1398 O O B VAL B 1 37 ? 12.212 -1.855 -1.278 0.50 8.25 94 VAL B O 1
ATOM 1405 N N . ILE B 1 38 ? 12.900 0.194 -0.616 1.00 8.54 95 ILE B N 1
ATOM 1406 C CA . ILE B 1 38 ? 11.583 0.758 -0.369 1.00 9.78 95 ILE B CA 1
ATOM 1407 C C . ILE B 1 38 ? 11.390 1.966 -1.254 1.00 10.25 95 ILE B C 1
ATOM 1408 O O . ILE B 1 38 ? 12.264 2.817 -1.367 1.00 11.13 95 ILE B O 1
ATOM 1413 N N . LYS B 1 39 ? 10.209 2.064 -1.868 1.00 10.67 96 LYS B N 1
ATOM 1414 C CA . LYS B 1 39 ? 9.793 3.296 -2.516 1.00 11.76 96 LYS B CA 1
ATOM 1415 C C . LYS B 1 39 ? 8.639 3.840 -1.689 1.00 12.94 96 LYS B C 1
ATOM 1416 O O . LYS B 1 39 ? 7.601 3.194 -1.570 1.00 14.08 96 LYS B O 1
ATOM 1422 N N . GLN B 1 40 ? 8.819 5.029 -1.127 1.00 15.03 97 GLN B N 1
ATOM 1423 C CA . GLN B 1 40 ? 7.805 5.661 -0.282 1.00 17.32 97 GLN B CA 1
ATOM 1424 C C . GLN B 1 40 ? 7.627 7.081 -0.780 1.00 18.58 97 GLN B C 1
ATOM 1425 O O . GLN B 1 40 ? 8.575 7.866 -0.791 1.00 18.94 97 GLN B O 1
ATOM 1431 N N . ASN B 1 41 ? 6.400 7.424 -1.167 1.00 20.50 98 ASN B N 1
ATOM 1432 C CA . ASN B 1 41 ? 6.163 8.747 -1.752 1.00 22.47 98 ASN B CA 1
ATOM 1433 C C . ASN B 1 41 ? 7.176 9.179 -2.804 1.00 22.22 98 ASN B C 1
ATOM 1434 O O . ASN B 1 41 ? 7.728 10.276 -2.737 1.00 23.23 98 ASN B O 1
ATOM 1439 N N . ASN B 1 42 ? 7.388 8.302 -3.772 1.00 21.31 99 ASN B N 1
ATOM 1440 C CA . ASN B 1 42 ? 8.306 8.504 -4.888 1.00 21.49 99 ASN B CA 1
ATOM 1441 C C . ASN B 1 42 ? 9.789 8.713 -4.491 1.00 19.49 99 ASN B C 1
ATOM 1442 O O . ASN B 1 42 ? 10.570 9.239 -5.289 1.00 22.35 99 ASN B O 1
ATOM 1447 N N . LYS B 1 43 ? 10.172 8.330 -3.271 1.00 16.01 100 LYS B N 1
ATOM 1448 C CA . LYS B 1 43 ? 11.568 8.382 -2.833 1.00 14.16 100 LYS B CA 1
ATOM 1449 C C . LYS B 1 43 ? 12.025 6.966 -2.544 1.00 11.57 100 LYS B C 1
ATOM 1450 O O . LYS B 1 43 ? 11.249 6.147 -1.992 1.00 12.80 100 LYS B O 1
ATOM 1456 N N . TYR B 1 44 ? 13.276 6.666 -2.890 1.00 9.02 101 TYR B N 1
ATOM 1457 C CA . TYR B 1 44 ? 13.819 5.330 -2.706 1.00 7.96 101 TYR B CA 1
ATOM 1458 C C . TYR B 1 44 ? 14.775 5.271 -1.530 1.00 7.31 101 TYR B C 1
ATOM 1459 O O . TYR B 1 44 ? 15.591 6.189 -1.309 1.00 8.36 101 TYR B O 1
ATOM 1468 N N . TYR B 1 45 ? 14.709 4.149 -0.833 1.00 7.59 102 TYR B N 1
ATOM 1469 C CA . TYR B 1 45 ? 15.600 3.884 0.292 1.00 7.52 102 TYR B CA 1
ATOM 1470 C C . TYR B 1 45 ? 16.108 2.451 0.235 1.00 6.70 102 TYR B C 1
ATOM 1471 O O . TYR B 1 45 ? 15.401 1.550 -0.206 1.00 8.08 102 TYR B O 1
ATOM 1480 N N . PHE B 1 46 ? 17.326 2.264 0.740 1.00 6.56 103 PHE B N 1
ATOM 1481 C CA . PHE B 1 46 ? 17.849 0.942 1.084 1.00 5.73 103 PHE B CA 1
ATOM 1482 C C . PHE B 1 46 ? 17.705 0.827 2.586 1.00 6.22 103 PHE B C 1
ATOM 1483 O O . PHE B 1 46 ? 18.263 1.634 3.325 1.00 6.28 103 PHE B O 1
ATOM 1491 N N . GLN B 1 47 ? 16.902 -0.134 3.035 1.00 5.98 104 GLN B N 1
ATOM 1492 C CA . GLN B 1 47 ? 16.686 -0.352 4.468 1.00 6.66 104 GLN B CA 1
ATOM 1493 C C . GLN B 1 47 ? 17.542 -1.526 4.903 1.00 6.41 104 GLN B C 1
ATOM 1494 O O . GLN B 1 47 ? 17.475 -2.596 4.289 1.00 7.26 104 GLN B O 1
ATOM 1500 N N . THR B 1 48 ? 18.333 -1.327 5.949 1.00 5.62 105 THR B N 1
ATOM 1501 C CA . THR B 1 48 ? 19.279 -2.323 6.409 1.00 6.25 105 THR B CA 1
ATOM 1502 C C . THR B 1 48 ? 19.305 -2.338 7.932 1.00 6.16 105 THR B C 1
ATOM 1503 O O . THR B 1 48 ? 18.963 -1.348 8.584 1.00 6.41 105 THR B O 1
ATOM 1507 N N . VAL B 1 49 ? 19.689 -3.495 8.474 1.00 6.03 106 VAL B N 1
ATOM 1508 C CA . VAL B 1 49 ? 19.735 -3.722 9.917 1.00 6.12 106 VAL B CA 1
ATOM 1509 C C . VAL B 1 49 ? 21.172 -3.923 10.330 1.00 5.53 106 VAL B C 1
ATOM 1510 O O . VAL B 1 49 ? 21.844 -4.852 9.837 1.00 6.33 106 VAL B O 1
ATOM 1514 N N . LEU B 1 50 ? 21.610 -3.063 11.262 1.00 5.23 107 LEU B N 1
ATOM 1515 C CA . LEU B 1 50 ? 22.947 -3.122 11.835 1.00 5.45 107 LEU B CA 1
ATOM 1516 C C . LEU B 1 50 ? 22.916 -4.035 13.052 1.00 5.72 107 LEU B C 1
ATOM 1517 O O . LEU B 1 50 ? 22.141 -3.801 13.988 1.00 6.72 107 LEU B O 1
ATOM 1522 N N . ASN B 1 51 ? 23.781 -5.052 13.056 1.00 5.67 108 ASN B N 1
ATOM 1523 C CA . ASN B 1 51 ? 23.946 -5.919 14.228 1.00 6.33 108 ASN B CA 1
ATOM 1524 C C . ASN B 1 51 ? 24.970 -5.295 15.178 1.00 5.78 108 ASN B C 1
ATOM 1525 O O . ASN B 1 51 ? 25.871 -4.565 14.774 1.00 6.10 108 ASN B O 1
ATOM 1530 N N . ASN B 1 52 ? 24.834 -5.610 16.472 1.00 6.18 109 ASN B N 1
ATOM 1531 C CA . ASN B 1 52 ? 25.637 -4.947 17.498 1.00 6.47 109 ASN B CA 1
ATOM 1532 C C . ASN B 1 52 ? 25.659 -3.454 17.268 1.00 6.05 109 ASN B C 1
ATOM 1533 O O . ASN B 1 52 ? 26.714 -2.813 17.251 1.00 6.39 109 ASN B O 1
ATOM 1538 N N . ALA B 1 53 ? 24.459 -2.886 17.148 1.00 6.39 110 ALA B N 1
ATOM 1539 C CA . ALA B 1 53 ? 24.306 -1.463 16.842 1.00 7.26 110 ALA B CA 1
ATOM 1540 C C . ALA B 1 53 ? 25.039 -0.562 17.828 1.00 7.05 110 ALA B C 1
ATOM 1541 O O . ALA B 1 53 ? 25.506 0.511 17.436 1.00 7.52 110 ALA B O 1
ATOM 1543 N N . SER B 1 54 ? 25.144 -0.991 19.087 1.00 7.29 111 SER B N 1
ATOM 1544 C CA . SER B 1 54 ? 25.842 -0.196 20.096 1.00 8.86 111 SER B CA 1
ATOM 1545 C C . SER B 1 54 ? 27.302 0.032 19.740 1.00 8.24 111 SER B C 1
ATOM 1546 O O . SER B 1 54 ? 27.891 0.969 20.250 1.00 11.91 111 SER B O 1
ATOM 1549 N N . PHE B 1 55 ? 27.900 -0.788 18.859 1.00 7.20 112 PHE B N 1
ATOM 1550 C CA . PHE B 1 55 ? 29.296 -0.609 18.456 1.00 7.48 112 PHE B CA 1
ATOM 1551 C C . PHE B 1 55 ? 29.441 0.416 17.327 1.00 6.75 112 PHE B C 1
ATOM 1552 O O . PHE B 1 55 ? 30.550 0.885 17.066 1.00 7.85 112 PHE B O 1
ATOM 1560 N N . TRP B 1 56 ? 28.345 0.735 16.645 1.00 7.23 113 TRP B N 1
ATOM 1561 C CA . TRP B 1 56 ? 28.442 1.618 15.477 1.00 7.85 113 TRP B CA 1
ATOM 1562 C C . TRP B 1 56 ? 28.267 3.053 15.973 1.00 8.41 113 TRP B C 1
ATOM 1563 O O . TRP B 1 56 ? 27.164 3.581 16.059 1.00 11.47 113 TRP B O 1
ATOM 1574 N N A LYS B 1 57 ? 29.367 3.714 16.297 0.50 7.52 114 LYS B N 1
ATOM 1575 N N B LYS B 1 57 ? 29.373 3.669 16.368 0.50 8.11 114 LYS B N 1
ATOM 1576 C CA A LYS B 1 57 ? 29.275 5.081 16.827 0.50 7.73 114 LYS B CA 1
ATOM 1577 C CA B LYS B 1 57 ? 29.309 5.001 16.973 0.50 9.02 114 LYS B CA 1
ATOM 1578 C C A LYS B 1 57 ? 28.974 6.125 15.764 0.50 7.44 114 LYS B C 1
ATOM 1579 C C B LYS B 1 57 ? 28.763 5.988 15.957 0.50 8.62 114 LYS B C 1
ATOM 1580 O O A LYS B 1 57 ? 28.376 7.148 16.044 0.50 7.70 114 LYS B O 1
ATOM 1581 O O B LYS B 1 57 ? 27.922 6.829 16.258 0.50 9.89 114 LYS B O 1
ATOM 1592 N N A GLU B 1 58 ? 29.418 5.895 14.542 0.70 7.21 115 GLU B N 1
ATOM 1593 N N B GLU B 1 58 ? 29.257 5.851 14.726 0.30 8.44 115 GLU B N 1
ATOM 1594 C CA A GLU B 1 58 ? 29.020 6.770 13.443 0.70 7.88 115 GLU B CA 1
ATOM 1595 C CA B GLU B 1 58 ? 28.981 6.771 13.607 0.30 8.96 115 GLU B CA 1
ATOM 1596 C C A GLU B 1 58 ? 29.001 5.942 12.206 0.70 7.12 115 GLU B C 1
ATOM 1597 C C B GLU B 1 58 ? 29.002 5.989 12.260 0.30 8.28 115 GLU B C 1
ATOM 1598 O O A GLU B 1 58 ? 29.763 4.965 12.068 0.70 7.34 115 GLU B O 1
ATOM 1599 O O B GLU B 1 58 ? 29.818 5.071 12.110 0.30 8.45 115 GLU B O 1
ATOM 1610 N N . TYR B 1 59 ? 28.110 6.312 11.308 1.00 7.90 116 TYR B N 1
ATOM 1611 C CA . TYR B 1 59 ? 28.130 5.724 9.979 1.00 7.61 116 TYR B CA 1
ATOM 1612 C C . TYR B 1 59 ? 27.666 6.798 9.012 1.00 7.38 116 TYR B C 1
ATOM 1613 O O . TYR B 1 59 ? 26.725 7.544 9.296 1.00 8.26 116 TYR B O 1
ATOM 1622 N N . LYS B 1 60 ? 28.304 6.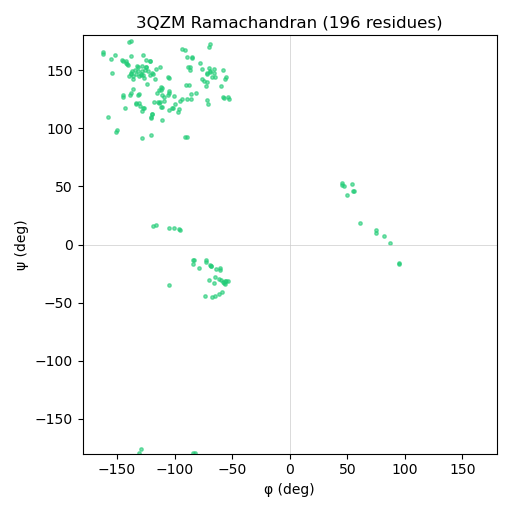826 7.846 1.00 6.98 117 LYS B N 1
ATOM 1623 C CA . LYS B 1 60 ? 27.929 7.723 6.738 1.00 7.49 117 LYS B CA 1
ATOM 1624 C C . LYS B 1 60 ? 27.974 6.913 5.461 1.00 6.90 117 LYS B C 1
ATOM 1625 O O . LYS B 1 60 ? 28.874 6.074 5.282 1.00 7.82 117 LYS B O 1
ATOM 1631 N N . PHE B 1 61 ? 27.026 7.187 4.577 1.00 6.05 118 PHE B N 1
ATOM 1632 C CA . PHE B 1 61 ? 26.929 6.511 3.287 1.00 6.15 118 PHE B CA 1
ATOM 1633 C C . PHE B 1 61 ? 27.066 7.529 2.180 1.00 6.14 118 PHE B C 1
ATOM 1634 O O . PHE B 1 61 ? 26.601 8.687 2.297 1.00 6.56 118 PHE B O 1
ATOM 1642 N N . TYR B 1 62 ? 27.665 7.087 1.076 1.00 6.63 119 TYR B N 1
ATOM 1643 C CA . TYR B 1 62 ? 27.888 7.929 -0.096 1.00 6.21 119 TYR B CA 1
ATOM 1644 C C . TYR B 1 62 ? 27.668 7.085 -1.324 1.00 6.70 119 TYR B C 1
ATOM 1645 O O . TYR B 1 62 ? 27.805 5.852 -1.277 1.00 7.36 119 TYR B O 1
ATOM 1654 N N . ASN B 1 63 ? 27.334 7.708 -2.455 1.00 6.94 120 ASN B N 1
ATOM 1655 C CA . ASN B 1 63 ? 27.361 6.945 -3.705 1.00 7.39 120 ASN B CA 1
ATOM 1656 C C . ASN B 1 63 ? 28.777 6.901 -4.245 1.00 7.69 120 ASN B C 1
ATOM 1657 O O . ASN B 1 63 ? 29.703 7.454 -3.636 1.00 7.99 120 ASN B O 1
ATOM 1662 N N . ALA B 1 64 ? 28.972 6.246 -5.386 1.00 8.16 121 ALA B N 1
ATOM 1663 C CA . ALA B 1 64 ? 30.319 6.061 -5.940 1.00 9.42 121 ALA B CA 1
ATOM 1664 C C . ALA B 1 64 ? 30.935 7.371 -6.413 1.00 9.99 121 ALA B C 1
ATOM 1665 O O . ALA B 1 64 ? 32.140 7.458 -6.606 1.00 12.58 121 ALA B O 1
ATOM 1667 N N . ASN B 1 65 ? 30.105 8.389 -6.624 1.00 7.97 122 ASN B N 1
ATOM 1668 C CA . ASN B 1 65 ? 30.579 9.739 -6.967 1.00 8.81 122 ASN B CA 1
ATOM 1669 C C . ASN B 1 65 ? 30.702 10.657 -5.769 1.00 7.81 122 ASN B C 1
ATOM 1670 O O . ASN B 1 65 ? 30.864 11.882 -5.907 1.00 8.97 122 ASN B O 1
ATOM 1675 N N . ASN B 1 66 ? 30.621 10.079 -4.576 1.00 7.63 123 ASN B N 1
ATOM 1676 C CA . ASN B 1 66 ? 30.833 10.792 -3.315 1.00 7.39 123 ASN B CA 1
ATOM 1677 C C . ASN B 1 66 ? 29.710 11.686 -2.899 1.00 6.06 123 ASN B C 1
ATOM 1678 O O . ASN B 1 66 ? 29.877 12.446 -1.944 1.00 6.89 123 ASN B O 1
ATOM 1683 N N . GLN B 1 67 ? 28.545 11.587 -3.519 1.00 5.96 124 GLN B N 1
ATOM 1684 C CA . GLN B 1 67 ? 27.357 12.297 -2.994 1.00 6.15 124 GLN B CA 1
ATOM 1685 C C . GLN B 1 67 ? 26.963 11.679 -1.655 1.00 5.10 124 GLN B C 1
ATOM 1686 O O . GLN B 1 67 ? 27.050 10.448 -1.486 1.00 6.34 124 GLN B O 1
ATOM 1692 N N . GLU B 1 68 ? 26.500 12.518 -0.753 1.00 5.41 125 GLU B N 1
ATOM 1693 C CA . GLU B 1 68 ? 26.008 12.090 0.540 1.00 5.96 125 GLU B CA 1
ATOM 1694 C C . GLU B 1 68 ? 24.650 11.449 0.411 1.00 5.82 125 GLU B C 1
ATOM 1695 O O . GLU B 1 68 ? 23.781 11.947 -0.325 1.00 7.01 125 GLU B O 1
ATOM 1701 N N . LEU B 1 69 ? 24.427 10.373 1.170 1.00 6.11 126 LEU B N 1
ATOM 1702 C CA . LEU B 1 69 ? 23.154 9.670 1.193 1.00 6.58 126 LEU B CA 1
ATOM 1703 C C . LEU B 1 69 ? 22.627 9.706 2.603 1.00 6.80 126 LEU B C 1
ATOM 1704 O O . LEU B 1 69 ? 23.159 9.027 3.502 1.00 8.18 126 LEU B O 1
ATOM 1709 N N . ALA B 1 70 ? 21.585 10.470 2.836 1.00 7.58 127 ALA B N 1
ATOM 1710 C CA . ALA B 1 70 ? 21.089 10.675 4.178 1.00 7.67 127 ALA B CA 1
ATOM 1711 C C . ALA B 1 70 ? 20.551 9.371 4.754 1.00 6.83 127 ALA B C 1
ATOM 1712 O O . ALA B 1 70 ? 19.956 8.544 4.039 1.00 6.96 127 ALA B O 1
ATOM 1714 N N . THR B 1 71 ? 20.703 9.238 6.068 1.00 6.80 128 THR B N 1
ATOM 1715 C CA . THR B 1 71 ? 20.138 8.105 6.768 1.00 6.93 128 THR B CA 1
ATOM 1716 C C . THR B 1 71 ? 19.082 8.536 7.756 1.00 6.67 128 THR B C 1
ATOM 1717 O O . THR B 1 71 ? 19.158 9.641 8.320 1.00 8.61 128 THR B O 1
ATOM 1721 N N A THR B 1 72 ? 18.121 7.629 7.982 0.60 6.43 129 THR B N 1
ATOM 1722 N N B THR B 1 72 ? 18.119 7.662 7.995 0.40 7.34 129 THR B N 1
ATOM 1723 C CA A THR B 1 72 ? 17.013 7.823 8.930 0.60 7.21 129 THR B CA 1
ATOM 1724 C CA B THR B 1 72 ? 17.164 7.904 9.051 0.40 8.28 129 THR B CA 1
ATOM 1725 C C A THR B 1 72 ? 16.848 6.587 9.789 0.60 6.58 129 THR B C 1
ATOM 1726 C C B THR B 1 72 ? 17.052 6.618 9.823 0.40 7.19 129 THR B C 1
ATOM 1727 O O A THR B 1 72 ? 16.728 5.487 9.251 0.60 6.37 129 THR B O 1
ATOM 1728 O O B THR B 1 72 ? 17.238 5.532 9.276 0.40 7.16 129 THR B O 1
ATOM 1735 N N . VAL B 1 73 ? 16.798 6.743 11.112 1.00 6.64 130 VAL B N 1
ATOM 1736 C CA . VAL B 1 73 ? 16.643 5.604 11.988 1.00 6.00 130 VAL B CA 1
ATOM 1737 C C . VAL B 1 73 ? 15.179 5.202 12.010 1.00 6.49 130 VAL B C 1
ATOM 1738 O O . VAL B 1 73 ? 14.304 6.036 12.270 1.00 8.04 130 VAL B O 1
ATOM 1742 N N . VAL B 1 74 ? 14.916 3.919 11.787 1.00 6.48 131 VAL B N 1
ATOM 1743 C CA . VAL B 1 74 ? 13.579 3.338 11.734 1.00 8.45 131 VAL B CA 1
ATOM 1744 C C . VAL B 1 74 ? 13.245 2.530 12.984 1.00 6.46 131 VAL B C 1
ATOM 1745 O O . VAL B 1 74 ? 12.095 2.450 13.377 1.00 7.12 131 VAL B O 1
ATOM 1749 N N . ASN B 1 75 ? 14.250 1.868 13.543 1.00 6.36 132 ASN B N 1
ATOM 1750 C CA . ASN B 1 75 ? 14.037 1.072 14.759 1.00 6.20 132 ASN B CA 1
ATOM 1751 C C . ASN B 1 75 ? 15.353 0.980 15.504 1.00 6.15 132 ASN B C 1
ATOM 1752 O O . ASN B 1 75 ? 16.423 0.875 14.884 1.00 6.81 132 ASN B O 1
ATOM 1757 N N . ASP B 1 76 ? 15.264 0.920 16.841 1.00 6.16 133 ASP B N 1
ATOM 1758 C CA . ASP B 1 76 ? 16.400 0.556 17.690 1.00 6.64 133 ASP B CA 1
ATOM 1759 C C . ASP B 1 76 ? 15.897 -0.519 18.623 1.00 8.03 133 ASP B C 1
ATOM 1760 O O . ASP B 1 76 ? 14.932 -0.305 19.340 1.00 10.69 133 ASP B O 1
ATOM 1765 N N . ASN B 1 77 ? 16.476 -1.693 18.579 1.00 8.63 134 ASN B N 1
ATOM 1766 C CA . ASN B 1 77 ? 16.041 -2.791 19.414 1.00 9.53 134 ASN B CA 1
ATOM 1767 C C . ASN B 1 77 ? 17.128 -3.051 20.436 1.00 9.76 134 ASN B C 1
ATOM 1768 O O . ASN B 1 77 ? 18.196 -3.592 20.134 1.00 9.05 134 ASN B O 1
ATOM 1773 N N . LYS B 1 78 ? 16.845 -2.665 21.673 1.00 11.39 135 LYS B N 1
ATOM 1774 C CA . LYS B 1 78 ? 17.837 -2.707 22.723 1.00 13.29 135 LYS B CA 1
ATOM 1775 C C . LYS B 1 78 ? 18.204 -4.164 23.067 1.00 12.97 135 LYS B C 1
ATOM 1776 O O . LYS B 1 78 ? 19.386 -4.504 23.183 1.00 14.43 135 LYS B O 1
ATOM 1782 N N . LYS B 1 79 ? 17.199 -5.027 23.198 1.00 13.45 136 LYS B N 1
ATOM 1783 C CA . LYS B 1 79 ? 17.440 -6.408 23.596 1.00 15.03 136 LYS B CA 1
ATOM 1784 C C . LYS B 1 79 ? 18.314 -7.111 22.565 1.00 13.05 136 LYS B C 1
ATOM 1785 O O . LYS B 1 79 ? 19.252 -7.831 22.924 1.00 14.23 136 LYS B O 1
ATOM 1791 N N . ALA B 1 80 ? 18.035 -6.893 21.278 1.00 10.98 137 ALA B N 1
ATOM 1792 C CA . ALA B 1 80 ? 18.744 -7.562 20.207 1.00 10.70 137 ALA B CA 1
ATOM 1793 C C . ALA B 1 80 ? 20.047 -6.844 19.854 1.00 9.17 137 ALA B C 1
ATOM 1794 O O . ALA B 1 80 ? 20.865 -7.377 19.116 1.00 9.27 137 ALA B O 1
ATOM 1796 N N . ASP B 1 81 ? 20.178 -5.618 20.352 1.00 8.89 138 ASP B N 1
ATOM 1797 C CA . ASP B 1 81 ? 21.264 -4.715 19.977 1.00 8.08 138 ASP B CA 1
ATOM 1798 C C . ASP B 1 81 ? 21.326 -4.535 18.443 1.00 6.79 138 ASP B C 1
ATOM 1799 O O . ASP B 1 81 ? 22.382 -4.723 17.836 1.00 7.29 138 ASP B O 1
ATOM 1804 N N . THR B 1 82 ? 20.185 -4.185 17.840 1.00 6.83 139 THR B N 1
ATOM 1805 C CA . THR B 1 82 ? 20.162 -3.898 16.430 1.00 6.38 139 THR B CA 1
ATOM 1806 C C . THR B 1 82 ? 19.583 -2.508 16.193 1.00 6.11 139 THR B C 1
ATOM 1807 O O . THR B 1 82 ? 18.868 -1.943 17.038 1.00 7.32 139 THR B O 1
ATOM 1811 N N . ARG B 1 83 ? 19.908 -1.966 15.027 1.00 6.06 140 ARG B N 1
ATOM 1812 C CA . ARG B 1 83 ? 19.341 -0.700 14.575 1.00 6.08 140 ARG B CA 1
ATOM 1813 C C . ARG B 1 83 ? 18.955 -0.867 13.108 1.00 5.43 140 ARG B C 1
ATOM 1814 O O . ARG B 1 83 ? 19.755 -1.353 12.325 1.00 6.39 140 ARG B O 1
ATOM 1822 N N . THR B 1 84 ? 17.751 -0.428 12.738 1.00 5.78 141 THR B N 1
ATOM 1823 C CA . THR B 1 84 ? 17.309 -0.452 11.375 1.00 5.40 141 THR B CA 1
ATOM 1824 C C . THR B 1 84 ? 17.345 0.963 10.846 1.00 5.11 141 THR B C 1
ATOM 1825 O O . THR B 1 84 ? 16.806 1.868 11.476 1.00 6.08 141 THR B O 1
ATOM 1829 N N . ILE B 1 85 ? 17.988 1.160 9.693 1.00 5.28 142 ILE B N 1
ATOM 1830 C CA . ILE B 1 85 ? 18.109 2.458 9.059 1.00 6.19 142 ILE B CA 1
ATOM 1831 C C . ILE B 1 85 ? 17.595 2.406 7.639 1.00 5.71 142 ILE B C 1
ATOM 1832 O O . ILE B 1 85 ? 17.680 1.373 6.952 1.00 6.29 142 ILE B O 1
ATOM 1837 N N . ASN B 1 86 ? 17.140 3.570 7.171 1.00 6.01 143 ASN B N 1
ATOM 1838 C CA . ASN B 1 86 ? 16.911 3.817 5.759 1.00 6.10 143 ASN B CA 1
ATOM 1839 C C . ASN B 1 86 ? 18.019 4.698 5.218 1.00 6.10 143 ASN B C 1
ATOM 1840 O O . ASN B 1 86 ? 18.315 5.743 5.799 1.00 8.88 143 ASN B O 1
ATOM 1845 N N . VAL B 1 87 ? 18.590 4.306 4.091 1.00 5.70 144 VAL B N 1
ATOM 1846 C CA . VAL B 1 87 ? 19.597 5.077 3.394 1.00 6.73 144 VAL B CA 1
ATOM 1847 C C . VAL B 1 87 ? 18.932 5.596 2.114 1.00 6.25 144 VAL B C 1
ATOM 1848 O O . VAL B 1 87 ? 18.456 4.805 1.308 1.00 6.85 144 VAL B O 1
ATOM 1852 N N . ALA B 1 88 ? 18.923 6.909 1.903 1.00 6.75 145 ALA B N 1
ATOM 1853 C CA . ALA B 1 88 ? 18.306 7.497 0.691 1.00 7.55 145 ALA B CA 1
ATOM 1854 C C . ALA B 1 88 ? 19.159 7.176 -0.521 1.00 8.23 145 ALA B C 1
ATOM 1855 O O . ALA B 1 88 ? 20.337 7.561 -0.564 1.00 10.94 145 ALA B O 1
ATOM 1857 N N . VAL B 1 89 ? 18.574 6.484 -1.503 1.00 7.30 146 VAL B N 1
ATOM 1858 C CA . VAL B 1 89 ? 19.278 6.060 -2.702 1.00 8.38 146 VAL B CA 1
ATOM 1859 C C . VAL B 1 89 ? 18.485 6.485 -3.943 1.00 8.13 146 VAL B C 1
ATOM 1860 O O . VAL B 1 89 ? 17.453 7.110 -3.833 1.00 9.63 146 VAL B O 1
ATOM 1864 N N . GLU B 1 90 ? 18.976 6.086 -5.120 1.00 8.97 147 GLU B N 1
ATOM 1865 C CA . GLU B 1 90 ? 18.254 6.325 -6.364 1.00 9.20 147 GLU B CA 1
ATOM 1866 C C . GLU B 1 90 ? 18.237 5.017 -7.117 1.00 8.74 147 GLU B C 1
ATOM 1867 O O . GLU B 1 90 ? 19.191 4.232 -7.017 1.00 8.57 147 GLU B O 1
ATOM 1873 N N . PRO B 1 91 ? 17.209 4.803 -7.971 1.00 8.32 148 PRO B N 1
ATOM 1874 C CA . PRO B 1 91 ? 17.234 3.652 -8.849 1.00 8.94 148 PRO B CA 1
ATOM 1875 C C . PRO B 1 91 ? 18.491 3.654 -9.685 1.00 8.86 148 PRO B C 1
ATOM 1876 O O . PRO B 1 91 ? 18.962 4.693 -10.106 1.00 8.96 148 PRO B O 1
ATOM 1880 N N . GLY B 1 92 ? 19.034 2.461 -9.897 1.00 9.38 149 GLY B N 1
ATOM 1881 C CA . GLY B 1 92 ? 20.248 2.277 -10.670 1.00 10.22 149 GLY B CA 1
ATOM 1882 C C . GLY B 1 92 ? 21.519 2.226 -9.847 1.00 9.75 149 GLY B C 1
ATOM 1883 O O . GLY B 1 92 ? 22.553 1.806 -10.347 1.00 11.18 149 GLY B O 1
ATOM 1884 N N . TYR B 1 93 ? 21.484 2.656 -8.579 1.00 9.61 150 TYR B N 1
ATOM 1885 C CA . TYR B 1 93 ? 22.698 2.524 -7.771 1.00 9.36 150 TYR B CA 1
ATOM 1886 C C . TYR B 1 93 ? 23.136 1.060 -7.645 1.00 9.17 150 TYR B C 1
ATOM 1887 O O . TYR B 1 93 ? 22.313 0.174 -7.386 1.00 9.70 150 TYR B O 1
ATOM 1896 N N . LYS B 1 94 ? 24.440 0.834 -7.783 1.00 9.26 151 LYS B N 1
ATOM 1897 C CA . LYS B 1 94 ? 25.037 -0.491 -7.656 1.00 9.59 151 LYS B CA 1
ATOM 1898 C C . LYS B 1 94 ? 25.924 -0.652 -6.436 1.00 8.14 151 LYS B C 1
ATOM 1899 O O . LYS B 1 94 ? 26.107 -1.736 -5.936 1.00 8.89 151 LYS B O 1
ATOM 1905 N N A SER B 1 95 ? 26.442 0.472 -5.966 0.33 8.75 152 SER B N 1
ATOM 1906 N N B SER B 1 95 ? 26.495 0.448 -5.951 0.33 8.31 152 SER B N 1
ATOM 1907 N N C SER B 1 95 ? 26.477 0.433 -5.949 0.33 8.13 152 SER B N 1
ATOM 1908 C CA A SER B 1 95 ? 27.499 0.518 -4.973 0.33 9.94 152 SER B CA 1
ATOM 1909 C CA B SER B 1 95 ? 27.579 0.412 -4.947 0.33 9.17 152 SER B CA 1
ATOM 1910 C CA C SER B 1 95 ? 27.192 0.335 -4.706 0.33 8.93 152 SER B CA 1
ATOM 1911 C C A SER B 1 95 ? 27.187 1.668 -4.001 0.33 9.61 152 SER B C 1
ATOM 1912 C C B SER B 1 95 ? 27.557 1.652 -4.040 0.33 8.81 152 SER B C 1
ATOM 1913 C C C SER B 1 95 ? 27.027 1.595 -3.944 0.33 8.89 152 SER B C 1
ATOM 1914 O O A SER B 1 95 ? 26.704 2.724 -4.422 0.33 10.12 152 SER B O 1
ATOM 1915 O O B SER B 1 95 ? 27.647 2.784 -4.578 0.33 8.55 152 SER B O 1
ATOM 1916 O O C SER B 1 95 ? 26.614 2.644 -4.445 0.33 9.72 152 SER B O 1
ATOM 1923 N N . LEU B 1 96 ? 27.423 1.469 -2.703 1.00 9.13 153 LEU B N 1
ATOM 1924 C CA . LEU B 1 96 ? 27.526 2.572 -1.740 1.00 8.91 153 LEU B CA 1
ATOM 1925 C C . LEU B 1 96 ? 28.915 2.529 -1.109 1.00 8.71 153 LEU B C 1
ATOM 1926 O O . LEU B 1 96 ? 29.462 1.456 -0.844 1.00 12.26 153 LEU B O 1
ATOM 1931 N N . THR B 1 97 ? 29.517 3.683 -0.898 1.00 7.28 154 THR B N 1
ATOM 1932 C CA . THR B 1 97 ? 30.683 3.775 -0.012 1.00 7.52 154 THR B CA 1
ATOM 1933 C C . THR B 1 97 ? 30.216 4.051 1.401 1.00 6.66 154 THR B C 1
ATOM 1934 O O . THR B 1 97 ? 29.288 4.832 1.589 1.00 8.02 154 THR B O 1
ATOM 1938 N N . THR B 1 98 ? 30.817 3.367 2.387 1.00 6.73 155 THR B N 1
ATOM 1939 C CA . THR B 1 98 ? 30.482 3.659 3.765 1.00 8.04 155 THR B CA 1
ATOM 1940 C C . THR B 1 98 ? 31.735 4.103 4.478 1.00 7.50 155 THR B C 1
ATOM 1941 O O . THR B 1 98 ? 32.846 3.634 4.191 1.00 8.63 155 THR B O 1
ATOM 1945 N N . LYS B 1 99 ? 31.524 4.998 5.441 1.00 6.83 156 LYS B N 1
ATOM 1946 C CA . LYS B 1 99 ? 32.567 5.421 6.382 1.00 7.37 156 LYS B CA 1
ATOM 1947 C C . LYS B 1 99 ? 31.996 5.226 7.763 1.00 6.90 156 LYS B C 1
ATOM 1948 O O . LYS B 1 99 ? 30.978 5.835 8.097 1.00 7.85 156 LYS B O 1
ATOM 1954 N N . VAL B 1 100 ? 32.632 4.351 8.538 1.00 6.98 157 VAL B N 1
ATOM 1955 C CA . VAL B 1 100 ? 32.086 3.965 9.841 1.00 7.14 157 VAL B CA 1
ATOM 1956 C C . VAL B 1 100 ? 33.109 4.180 10.940 1.00 7.86 157 VAL B C 1
ATOM 1957 O O . VAL B 1 100 ? 34.315 4.111 10.715 1.00 9.37 157 VAL B O 1
ATOM 1961 N N . HIS B 1 101 ? 32.602 4.463 12.132 1.00 6.79 158 HIS B N 1
ATOM 1962 C CA . HIS B 1 101 ? 33.410 4.600 13.339 1.00 6.89 158 HIS B CA 1
ATOM 1963 C C . HIS B 1 101 ? 32.891 3.546 14.320 1.00 6.38 158 HIS B C 1
ATOM 1964 O O . HIS B 1 101 ? 31.753 3.652 14.768 1.00 6.61 158 HIS B O 1
ATOM 1971 N N . ILE B 1 102 ? 33.695 2.509 14.558 1.00 6.39 159 ILE B N 1
ATOM 1972 C CA . ILE B 1 102 ? 33.286 1.348 15.355 1.00 6.55 159 ILE B CA 1
ATOM 1973 C C . ILE B 1 102 ? 34.061 1.402 16.671 1.00 5.95 159 ILE B C 1
ATOM 1974 O O . ILE B 1 102 ? 35.295 1.533 16.660 1.00 6.75 159 ILE B O 1
ATOM 1979 N N . VAL B 1 103 ? 33.335 1.341 17.785 1.00 6.52 160 VAL B N 1
ATOM 1980 C CA . VAL B 1 103 ? 33.952 1.476 19.108 1.00 8.23 160 VAL B CA 1
ATOM 1981 C C . VAL B 1 103 ? 33.427 0.399 20.002 1.00 8.58 160 VAL B C 1
ATOM 1982 O O . VAL B 1 103 ? 32.210 0.261 20.172 1.00 9.13 160 VAL B O 1
ATOM 1986 N N . VAL B 1 104 ? 34.347 -0.410 20.530 1.00 8.99 161 VAL B N 1
ATOM 1987 C CA . VAL B 1 104 ? 34.003 -1.455 21.497 1.00 11.57 161 VAL B CA 1
ATOM 1988 C C . VAL B 1 104 ? 34.969 -1.229 22.696 1.00 10.85 161 VAL B C 1
ATOM 1989 O O . VAL B 1 104 ? 36.086 -1.724 22.683 1.00 10.33 161 VAL B O 1
ATOM 1993 N N . PRO B 1 105 ? 34.565 -0.426 23.718 1.00 13.17 162 PRO B N 1
ATOM 1994 C CA . PRO B 1 105 ? 35.555 0.007 24.725 1.00 14.68 162 PRO B CA 1
ATOM 1995 C C . PRO B 1 105 ? 36.150 -1.122 25.592 1.00 14.29 162 PRO B C 1
ATOM 1996 O O . PRO B 1 105 ? 37.340 -1.050 25.988 1.00 15.42 162 PRO B O 1
ATOM 2000 N N . GLN B 1 106 ? 35.381 -2.194 25.780 1.00 13.24 163 GLN B N 1
ATOM 2001 C CA . GLN B 1 106 ? 35.815 -3.321 26.598 1.00 14.04 163 GLN B CA 1
ATOM 2002 C C . GLN B 1 106 ? 37.028 -4.055 26.068 1.00 12.76 163 GLN B C 1
ATOM 2003 O O . GLN B 1 106 ? 37.712 -4.739 26.828 1.00 14.01 163 GLN B O 1
ATOM 2009 N N . ILE B 1 107 ? 37.302 -3.919 24.776 1.00 9.55 164 ILE B N 1
ATOM 2010 C CA . ILE B 1 107 ? 38.500 -4.499 24.158 1.00 9.97 164 ILE B CA 1
ATOM 2011 C C . ILE B 1 107 ? 39.395 -3.425 23.556 1.00 10.19 164 ILE B C 1
ATOM 2012 O O . ILE B 1 107 ? 40.289 -3.710 22.748 1.00 11.65 164 ILE B O 1
ATOM 2017 N N . ASN B 1 108 ? 39.182 -2.171 23.937 1.00 11.08 165 ASN B N 1
ATOM 2018 C CA . ASN B 1 108 ? 40.067 -1.115 23.390 1.00 11.95 165 ASN B CA 1
ATOM 2019 C C . ASN B 1 108 ? 40.078 -1.092 21.865 1.00 11.57 165 ASN B C 1
ATOM 2020 O O . ASN B 1 108 ? 41.159 -1.018 21.211 1.00 12.25 165 ASN B O 1
ATOM 2025 N N . TYR B 1 109 ? 38.869 -1.169 21.304 1.00 9.13 166 TYR B N 1
ATOM 2026 C CA . TYR B 1 109 ? 38.708 -1.166 19.860 1.00 7.86 166 TYR B CA 1
ATOM 2027 C C . TYR B 1 109 ? 38.051 0.155 19.502 1.00 7.42 166 TYR B C 1
ATOM 2028 O O . TYR B 1 109 ? 36.932 0.453 19.927 1.00 8.22 166 TYR B O 1
ATOM 2037 N N . ASN B 1 110 ? 38.739 0.972 18.702 1.00 7.10 167 ASN B N 1
ATOM 2038 C CA . ASN B 1 110 ? 38.189 2.274 18.312 1.00 7.85 167 ASN B CA 1
ATOM 2039 C C . ASN B 1 110 ? 38.766 2.580 16.935 1.00 7.31 167 ASN B C 1
ATOM 2040 O O . ASN B 1 110 ? 39.932 2.994 16.836 1.00 9.79 167 ASN B O 1
ATOM 2045 N N . HIS B 1 111 ? 38.001 2.325 15.881 1.00 6.98 168 HIS B N 1
ATOM 2046 C CA . HIS B 1 111 ? 38.551 2.365 14.526 1.00 7.04 168 HIS B CA 1
ATOM 2047 C C . HIS B 1 111 ? 37.582 3.052 13.583 1.00 6.72 168 HIS B C 1
ATOM 2048 O O . HIS B 1 111 ? 36.379 2.965 13.724 1.00 8.12 168 HIS B O 1
ATOM 2055 N N . ARG B 1 112 ? 38.145 3.725 12.596 1.00 7.55 169 ARG B N 1
ATOM 2056 C CA . ARG B 1 112 ? 37.368 4.284 11.480 1.00 7.64 169 ARG B CA 1
ATOM 2057 C C . ARG B 1 112 ? 37.762 3.557 10.219 1.00 7.58 169 ARG B C 1
ATOM 2058 O O . ARG B 1 112 ? 38.946 3.360 9.977 1.00 9.77 169 ARG B O 1
ATOM 2066 N N . TYR B 1 113 ? 36.763 3.146 9.451 1.00 6.69 170 TYR B N 1
ATOM 2067 C CA . TYR B 1 113 ? 36.986 2.366 8.253 1.00 6.49 170 TYR B CA 1
ATOM 2068 C C . TYR B 1 113 ? 36.187 2.946 7.091 1.00 6.63 170 TYR B C 1
ATOM 2069 O O . TYR B 1 113 ? 35.122 3.511 7.282 1.00 7.83 170 TYR B O 1
ATOM 2078 N N . THR B 1 114 ? 36.697 2.691 5.892 1.00 7.09 171 THR B N 1
ATOM 2079 C CA . THR B 1 114 ? 35.938 2.872 4.654 1.00 8.11 171 THR B CA 1
ATOM 2080 C C . THR B 1 114 ? 35.685 1.494 4.051 1.00 7.03 171 THR B C 1
ATOM 2081 O O . THR B 1 114 ? 36.607 0.673 3.982 1.00 9.06 171 THR B O 1
ATOM 2085 N N . THR B 1 115 ? 34.464 1.225 3.596 1.00 6.74 172 THR B N 1
ATOM 2086 C CA . THR B 1 115 ? 34.140 -0.019 2.886 1.00 7.42 172 THR B CA 1
ATOM 2087 C C . THR B 1 115 ? 33.234 0.342 1.718 1.00 6.21 172 THR B C 1
ATOM 2088 O O . THR B 1 115 ? 32.797 1.484 1.587 1.00 6.71 172 THR B O 1
ATOM 2092 N N . HIS B 1 116 ? 32.911 -0.644 0.890 1.00 5.97 173 HIS B N 1
ATOM 2093 C CA . HIS B 1 116 ? 31.951 -0.428 -0.170 1.00 6.32 173 HIS B CA 1
ATOM 2094 C C . HIS B 1 116 ? 30.934 -1.554 -0.166 1.00 6.07 173 HIS B C 1
ATOM 2095 O O . HIS B 1 116 ? 31.283 -2.736 -0.141 1.00 7.97 173 HIS B O 1
ATOM 2102 N N . LEU B 1 117 ? 29.673 -1.182 -0.160 1.00 6.17 174 LEU B N 1
ATOM 2103 C CA . LEU B 1 117 ? 28.536 -2.072 -0.103 1.00 6.22 174 LEU B CA 1
ATOM 2104 C C . LEU B 1 117 ? 28.057 -2.285 -1.538 1.00 6.42 174 LEU B C 1
ATOM 2105 O O . LEU B 1 117 ? 27.617 -1.348 -2.199 1.00 7.22 174 LEU B O 1
ATOM 2110 N N . GLU B 1 118 ? 28.124 -3.534 -2.017 1.00 6.31 175 GLU B N 1
ATOM 2111 C CA . GLU B 1 118 ? 27.821 -3.873 -3.400 1.00 6.90 175 GLU B CA 1
ATOM 2112 C C . GLU B 1 118 ? 26.456 -4.540 -3.456 1.00 5.92 175 GLU B C 1
ATOM 2113 O O . GLU B 1 118 ? 26.290 -5.639 -2.909 1.00 6.72 175 GLU B O 1
ATOM 2119 N N . PHE B 1 119 ? 25.475 -3.919 -4.120 1.00 6.40 176 PHE B N 1
ATOM 2120 C CA . PHE B 1 119 ? 24.173 -4.542 -4.246 1.00 7.11 176 PHE B CA 1
ATOM 2121 C C . PHE B 1 119 ? 24.282 -5.718 -5.212 1.00 8.12 176 PHE B C 1
ATOM 2122 O O . PHE B 1 119 ? 25.002 -5.663 -6.204 1.00 8.98 176 PHE B O 1
ATOM 2130 N N . GLU B 1 120 ? 23.483 -6.762 -4.960 1.00 8.73 177 GLU B N 1
ATOM 2131 C CA . GLU B 1 120 ? 23.459 -7.920 -5.830 1.00 9.97 177 GLU B CA 1
ATOM 2132 C C . GLU B 1 120 ? 23.069 -7.550 -7.257 1.00 9.15 177 GLU B C 1
ATOM 2133 O O . GLU B 1 120 ? 23.583 -8.091 -8.229 1.00 11.59 177 GLU B O 1
ATOM 2139 N N . LYS B 1 121 ? 22.105 -6.673 -7.369 1.00 10.39 178 LYS B N 1
ATOM 2140 C CA . LYS B 1 121 ? 21.690 -6.078 -8.635 1.00 10.63 178 LYS B CA 1
ATOM 2141 C C . LYS B 1 121 ? 21.461 -4.592 -8.354 1.00 10.76 178 LYS B C 1
ATOM 2142 O O . LYS B 1 121 ? 21.275 -4.225 -7.194 1.00 11.64 178 LYS B O 1
ATOM 2148 N N . ALA B 1 122 ? 21.434 -3.758 -9.382 1.00 11.68 179 ALA B N 1
ATOM 2149 C CA . ALA B 1 122 ? 21.161 -2.346 -9.161 1.00 12.04 179 ALA B CA 1
ATOM 2150 C C . ALA B 1 122 ? 19.800 -2.115 -8.476 1.00 11.48 179 ALA B C 1
ATOM 2151 O O . ALA B 1 122 ? 18.829 -2.872 -8.663 1.00 12.33 179 ALA B O 1
ATOM 2153 N N . ILE B 1 123 ? 19.714 -1.036 -7.695 1.00 10.61 180 ILE B N 1
ATOM 2154 C CA . ILE B 1 123 ? 18.422 -0.641 -7.121 1.00 10.67 180 ILE B CA 1
ATOM 2155 C C . ILE B 1 123 ? 17.382 -0.528 -8.245 1.00 9.73 180 ILE B C 1
ATOM 2156 O O . ILE B 1 123 ? 17.634 0.173 -9.225 1.00 9.89 180 ILE B O 1
ATOM 2161 N N . PRO B 1 124 ? 16.241 -1.235 -8.141 1.00 9.72 181 PRO B N 1
ATOM 2162 C CA . PRO B 1 124 ? 15.273 -1.202 -9.239 1.00 11.20 181 PRO B CA 1
ATOM 2163 C C . PRO B 1 124 ? 14.336 -0.015 -9.140 1.00 10.59 181 PRO B C 1
ATOM 2164 O O . PRO B 1 124 ? 14.184 0.571 -8.073 1.00 11.67 181 PRO B O 1
ATOM 2168 N N . THR B 1 125 ? 13.694 0.334 -10.254 1.00 10.50 182 THR B N 1
ATOM 2169 C CA . THR B 1 125 ? 12.439 1.111 -10.182 1.00 10.92 182 THR B CA 1
ATOM 2170 C C . THR B 1 125 ? 11.335 0.184 -9.680 1.00 11.26 182 THR B C 1
ATOM 2171 O O . THR B 1 125 ? 11.234 -0.958 -10.113 1.00 13.47 182 THR B O 1
ATOM 2175 N N . LEU B 1 126 ? 10.521 0.687 -8.756 1.00 12.60 183 LEU B N 1
ATOM 2176 C CA . LEU B 1 126 ? 9.369 -0.060 -8.227 1.00 14.54 183 LEU B CA 1
ATOM 2177 C C . LEU B 1 126 ? 8.083 0.640 -8.676 1.00 17.52 183 LEU B C 1
ATOM 2178 O O . LEU B 1 126 ? 8.059 1.860 -8.887 1.00 17.44 183 LEU B O 1
ATOM 2183 N N . ALA B 1 127 ? 7.003 -0.128 -8.799 1.00 21.83 184 ALA B N 1
ATOM 2184 C CA . ALA B 1 127 ? 5.710 0.418 -9.243 1.00 25.84 184 ALA B CA 1
ATOM 2185 C C . ALA B 1 127 ? 4.985 1.134 -8.111 1.00 27.76 184 ALA B C 1
ATOM 2186 O O . ALA B 1 127 ? 5.586 1.841 -7.297 1.00 30.22 184 ALA B O 1
#

Sequence (247 aa):
MMSQATSQPINFQVQKDGSSSEEKSAMDDYMQHPGKKVVIKQNNNKYYFQTVLNNASFWKKEEYKKFYNANNQELATTTTVVNDNKKADTRTINVAVEPGYKKSSLTTKVHIVVPQINYNHRYTTHLEFEKKAIPTLASQATSQPINFQVQKDGSSSEEKSAMDDYMQHPGKKVVIKQNNKYYFQTVLNNASFWKKEEYKFYNANNQELATTTVVNDNKKADTRTINVAVEPGYKSSSLTTKVHIVVPQINYNHRYTTHLEFEKAIPTLA

Nearest PDB structures (foldseek):
  3qzm-assembly2_B  TM=1.002E+00  e=8.403E-23  Staphylococcus aureus subsp. aureus N315
  3qzo-assembly4_D  TM=9.973E-01  e=3.863E-22  Staphylococcus aureus subsp. aureus N315
  3qzl-assembly1_A  TM=1.002E+00  e=1.166E-21  Staphylococcus aureus subsp. aureus N315
  3qzn-assembly3_C  TM=9.743E-01  e=1.311E-20  Staphylococcus aureus subsp. aureus N315
  3s48-assembly2_B  TM=8.680E-01  e=5.123E-07  Staphylococcus aureus subsp. aureus MSSA476